Protein AF-A0A2D0S0N5-F1 (afdb_monomer)

Secondary structure (DSSP, 8-state):
-------------PPP-------------------------------------TTSPPP--SPEEEEEETTEEEEEE-GGGG--B-HHHHHTT--TT-EEEEE-TTS--EEEEEEETTEEEEEETTEEEEEEHHHHHTT-EEEE-TTSB-SPPPPHHHHHHHHHTTTT-BGGG-S-SSHHHHHHHHHH--GGGSTT-S--SS---EEEEEEETTTEEEEEEESSHHHHHHHHHHHHHH-HHHHHHHHHTT-

Structure (mmCIF, N/CA/C/O backbone):
data_AF-A0A2D0S0N5-F1
#
_entry.id   AF-A0A2D0S0N5-F1
#
loop_
_atom_site.group_PDB
_atom_site.id
_atom_site.type_symbol
_atom_site.label_atom_id
_atom_site.label_alt_id
_atom_site.label_comp_id
_atom_site.label_asym_id
_atom_site.label_entity_id
_atom_site.label_seq_id
_atom_site.pdbx_PDB_ins_code
_atom_site.Cartn_x
_atom_site.Cartn_y
_atom_site.Cartn_z
_atom_site.occupancy
_atom_site.B_iso_or_equiv
_atom_site.auth_seq_id
_atom_site.auth_comp_id
_atom_site.auth_asym_id
_atom_site.auth_atom_id
_atom_site.pdbx_PDB_model_num
ATOM 1 N N . MET A 1 1 ? 58.880 26.619 -38.443 1.00 42.50 1 MET A N 1
ATOM 2 C CA . MET A 1 1 ? 58.255 26.536 -37.105 1.00 42.50 1 MET A CA 1
ATOM 3 C C . MET A 1 1 ? 57.452 25.236 -37.099 1.00 42.50 1 MET A C 1
ATOM 5 O O . MET A 1 1 ? 56.461 25.184 -37.800 1.00 42.50 1 MET A O 1
ATOM 9 N N . GLY A 1 2 ? 57.862 24.089 -36.561 1.00 38.88 2 GLY A N 1
ATOM 10 C CA . GLY A 1 2 ? 58.802 23.801 -35.482 1.00 38.88 2 GLY A CA 1
ATOM 11 C C . GLY A 1 2 ? 58.057 23.270 -34.251 1.00 38.88 2 GLY A C 1
ATOM 12 O O . GLY A 1 2 ? 58.215 23.857 -33.195 1.00 38.88 2 GLY A O 1
ATOM 13 N N . ASN A 1 3 ? 57.229 22.222 -34.382 1.00 41.38 3 ASN A N 1
ATOM 14 C CA . ASN A 1 3 ? 56.586 21.566 -33.235 1.00 41.38 3 ASN A CA 1
ATOM 15 C C . ASN A 1 3 ? 57.357 20.289 -32.897 1.00 41.38 3 ASN A C 1
ATOM 17 O O . ASN A 1 3 ? 57.207 19.268 -33.569 1.00 41.38 3 ASN A O 1
ATOM 21 N N . HIS A 1 4 ? 58.218 20.381 -31.885 1.00 42.88 4 HIS A N 1
ATOM 22 C CA . HIS A 1 4 ? 58.883 19.241 -31.269 1.00 42.88 4 HIS A CA 1
ATOM 23 C C . HIS A 1 4 ? 58.082 18.808 -30.037 1.00 42.88 4 HIS A C 1
ATOM 25 O O . HIS A 1 4 ? 57.582 19.641 -29.284 1.00 42.88 4 HIS A O 1
ATOM 31 N N . VAL A 1 5 ? 57.913 17.497 -29.901 1.00 51.78 5 VAL A N 1
ATOM 32 C CA . VAL A 1 5 ? 57.154 16.826 -28.846 1.00 51.78 5 VAL A CA 1
ATOM 33 C C . VAL A 1 5 ? 58.142 16.502 -27.732 1.00 51.78 5 VAL A C 1
ATOM 35 O O . VAL A 1 5 ? 59.002 15.643 -27.928 1.00 51.78 5 VAL A O 1
ATOM 38 N N . ASP A 1 6 ? 58.052 17.193 -26.596 1.00 49.84 6 ASP A N 1
ATOM 39 C CA . ASP A 1 6 ? 58.944 16.938 -25.465 1.00 49.84 6 ASP A CA 1
ATOM 40 C C . ASP A 1 6 ? 58.407 15.856 -24.525 1.00 49.84 6 ASP A C 1
ATOM 42 O O . ASP A 1 6 ? 57.227 15.774 -24.181 1.00 49.84 6 ASP A O 1
ATOM 46 N N . LYS A 1 7 ? 59.350 14.979 -24.185 1.00 49.66 7 LYS A N 1
ATOM 47 C CA . LYS A 1 7 ? 59.220 13.685 -23.529 1.00 49.66 7 LYS A CA 1
ATOM 48 C C . LYS A 1 7 ? 58.842 13.830 -22.056 1.00 49.66 7 LYS A C 1
ATOM 50 O O . LYS A 1 7 ? 59.431 14.619 -21.323 1.00 49.66 7 LYS A O 1
ATOM 55 N N . LEU A 1 8 ? 57.920 12.971 -21.627 1.00 47.38 8 LEU A N 1
ATOM 56 C CA . LEU A 1 8 ? 57.615 12.681 -20.228 1.00 47.38 8 LEU A CA 1
ATOM 57 C C . LEU A 1 8 ? 58.897 12.268 -19.491 1.00 47.38 8 LEU A C 1
ATOM 59 O O . LEU A 1 8 ? 59.516 11.254 -19.815 1.00 47.38 8 LEU A O 1
ATOM 63 N N . ALA A 1 9 ? 59.299 13.081 -18.516 1.00 49.28 9 ALA A N 1
ATOM 64 C CA . ALA A 1 9 ? 60.426 12.805 -17.645 1.00 49.28 9 ALA A CA 1
ATOM 65 C C . ALA A 1 9 ? 60.093 11.647 -16.694 1.00 49.28 9 ALA A C 1
ATOM 67 O O . ALA A 1 9 ? 59.071 11.643 -16.007 1.00 49.28 9 ALA A O 1
ATOM 68 N N . HIS A 1 10 ? 60.992 10.668 -16.682 1.00 48.00 10 HIS A N 1
ATOM 69 C CA . HIS A 1 10 ? 61.016 9.522 -15.789 1.00 48.00 10 HIS A CA 1
ATOM 70 C C . HIS A 1 10 ? 61.102 9.972 -14.324 1.00 48.00 10 HIS A C 1
ATOM 72 O O 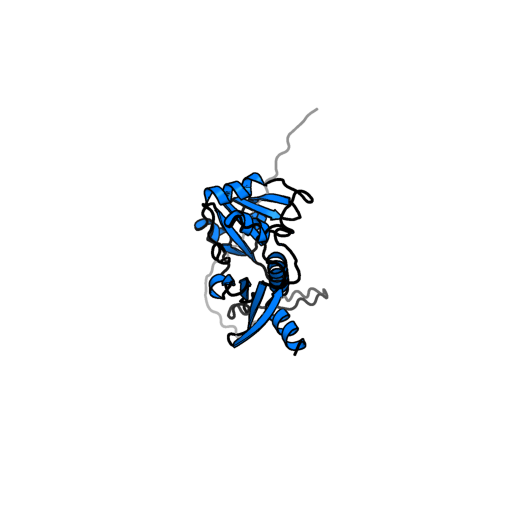. HIS A 1 10 ? 62.085 10.592 -13.920 1.00 48.00 10 HIS A O 1
ATOM 78 N N . LEU A 1 11 ? 60.100 9.623 -13.516 1.00 48.50 11 LEU A N 1
ATOM 79 C CA . LEU A 1 11 ? 60.188 9.715 -12.060 1.00 48.50 11 LEU A CA 1
ATOM 80 C C . LEU A 1 11 ? 60.812 8.421 -11.525 1.00 48.50 11 LEU A C 1
ATOM 82 O O . LEU A 1 11 ? 60.245 7.336 -11.626 1.00 48.50 11 LEU A O 1
ATOM 86 N N . SER A 1 12 ? 62.028 8.581 -11.013 1.00 46.88 12 SER A N 1
ATOM 87 C CA . SER A 1 12 ? 62.849 7.589 -10.325 1.00 46.88 12 SER A CA 1
ATOM 88 C C . SER A 1 12 ? 62.159 7.119 -9.042 1.00 46.88 12 SER A C 1
ATOM 90 O O . SER A 1 12 ? 61.945 7.921 -8.134 1.00 46.88 12 SER A O 1
ATOM 92 N N . TYR A 1 13 ? 61.844 5.827 -8.941 1.00 48.81 13 TYR A N 1
ATOM 93 C CA . TYR A 1 13 ? 61.469 5.202 -7.671 1.00 48.81 13 TYR A CA 1
ATOM 94 C C . TYR A 1 13 ? 62.730 5.065 -6.814 1.00 48.81 13 TYR A C 1
ATOM 96 O O . TYR A 1 13 ? 63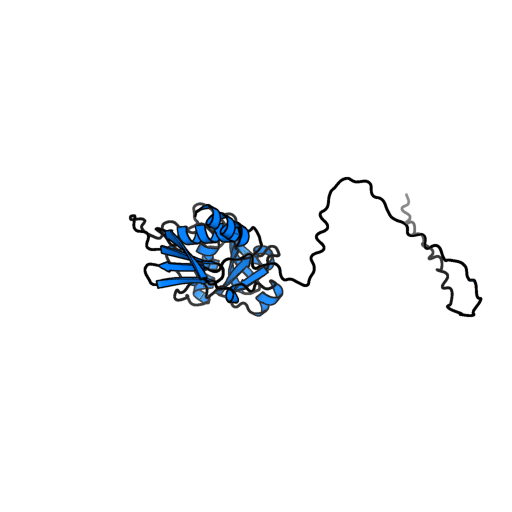.609 4.270 -7.131 1.00 48.81 13 TYR A O 1
ATOM 104 N N . ALA A 1 14 ? 62.838 5.872 -5.759 1.00 51.34 14 ALA A N 1
ATOM 105 C CA . ALA A 1 14 ? 63.852 5.678 -4.733 1.00 51.34 14 ALA A CA 1
ATOM 106 C C . ALA A 1 14 ? 63.460 4.475 -3.862 1.00 51.34 14 ALA A C 1
ATOM 108 O O . ALA A 1 14 ? 62.337 4.381 -3.366 1.00 51.34 14 ALA A O 1
ATOM 109 N N . GLU A 1 15 ? 64.403 3.551 -3.747 1.00 53.25 15 GLU A N 1
ATOM 110 C CA . GLU A 1 15 ? 64.324 2.281 -3.041 1.00 53.25 15 GLU A CA 1
ATOM 111 C C . GLU A 1 15 ? 63.989 2.481 -1.555 1.00 53.25 15 GLU A C 1
ATOM 113 O O . GLU A 1 15 ? 64.586 3.297 -0.854 1.00 53.25 15 GLU A O 1
ATOM 118 N N . VAL A 1 16 ? 63.006 1.721 -1.076 1.00 50.62 16 VAL A N 1
ATOM 119 C CA . VAL A 1 16 ? 62.637 1.611 0.340 1.00 50.62 16 VAL A CA 1
ATOM 120 C C . VAL A 1 16 ? 63.634 0.682 1.040 1.00 50.62 16 VAL A C 1
ATOM 122 O O . VAL A 1 16 ? 63.776 -0.460 0.599 1.00 50.62 16 VAL A O 1
ATOM 125 N N . PRO A 1 17 ? 64.294 1.093 2.139 1.00 49.88 17 PRO A N 1
ATOM 126 C CA . PRO A 1 17 ? 65.107 0.181 2.935 1.00 49.88 17 PRO A CA 1
ATOM 127 C C . PRO A 1 17 ? 64.213 -0.845 3.645 1.00 49.88 17 PRO A C 1
ATOM 129 O O . PRO A 1 17 ? 63.565 -0.547 4.648 1.00 49.88 17 PRO A O 1
ATOM 132 N N . THR A 1 18 ? 64.168 -2.070 3.126 1.00 55.50 18 THR A N 1
ATOM 133 C CA . THR A 1 18 ? 63.642 -3.235 3.842 1.00 55.50 18 THR A CA 1
ATOM 134 C C . THR A 1 18 ? 64.704 -3.707 4.831 1.00 55.50 18 THR A C 1
ATOM 136 O O . THR A 1 18 ? 65.624 -4.431 4.456 1.00 55.50 18 THR A O 1
ATOM 139 N N . ALA A 1 19 ? 64.623 -3.255 6.082 1.00 48.16 19 ALA A N 1
ATOM 140 C CA . ALA A 1 19 ? 65.449 -3.802 7.153 1.00 48.16 19 ALA A CA 1
ATOM 141 C C . ALA A 1 19 ? 64.915 -5.188 7.557 1.00 48.16 19 ALA A C 1
ATOM 143 O O . ALA A 1 19 ? 63.738 -5.336 7.890 1.00 48.16 19 ALA A O 1
ATOM 144 N N . GLU A 1 20 ? 65.788 -6.192 7.482 1.00 44.91 20 GLU A N 1
ATOM 145 C CA . GLU A 1 20 ? 65.508 -7.584 7.835 1.00 44.91 20 GLU A CA 1
ATOM 146 C C . GLU A 1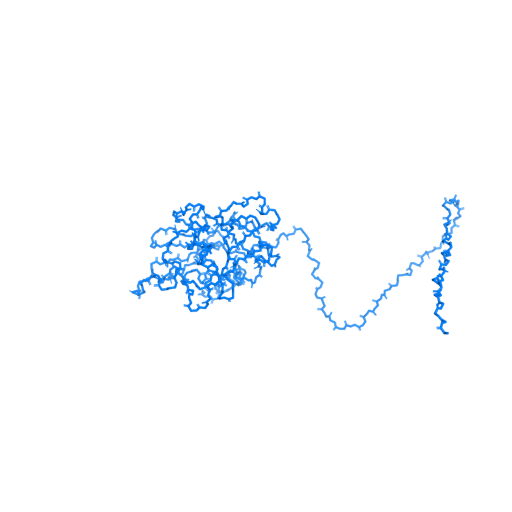 20 ? 65.303 -7.794 9.350 1.00 44.91 20 GLU A C 1
ATOM 148 O O . GLU A 1 20 ? 65.918 -7.096 10.162 1.00 44.91 20 GLU A O 1
ATOM 153 N N . PRO A 1 21 ? 64.485 -8.786 9.761 1.00 51.66 21 PRO A N 1
ATOM 154 C CA . PRO A 1 21 ? 64.244 -9.106 11.159 1.00 51.66 21 PRO A CA 1
ATOM 155 C C . PRO A 1 21 ? 65.282 -10.122 11.653 1.00 51.66 21 PRO A C 1
ATOM 157 O O . PRO A 1 21 ? 65.008 -11.316 11.754 1.00 51.66 21 PRO A O 1
ATOM 160 N N . SER A 1 22 ? 66.486 -9.662 11.978 1.00 42.09 22 SER A N 1
ATOM 161 C CA . SER A 1 22 ? 67.464 -10.474 12.707 1.00 42.09 22 SER A CA 1
ATOM 162 C C . SER A 1 22 ? 67.416 -10.116 14.190 1.00 42.09 22 SER A C 1
ATOM 164 O O . SER A 1 22 ? 67.924 -9.075 14.608 1.00 42.09 22 SER A O 1
ATOM 166 N N . GLY A 1 23 ? 66.758 -10.971 14.972 1.00 46.97 23 GLY A N 1
ATOM 167 C CA . GLY A 1 23 ? 66.761 -10.897 16.426 1.00 46.97 23 GLY A CA 1
ATOM 168 C C . GLY A 1 23 ? 68.096 -11.347 17.009 1.00 46.97 23 GLY A C 1
ATOM 169 O O . GLY A 1 23 ? 68.599 -12.400 16.633 1.00 46.97 23 GLY A O 1
ATOM 170 N N . THR A 1 24 ? 68.609 -10.569 17.958 1.00 38.78 24 THR A N 1
ATOM 171 C CA . THR A 1 24 ? 69.449 -11.033 19.070 1.00 38.78 24 THR A CA 1
ATOM 172 C C . THR A 1 24 ? 69.339 -10.034 20.215 1.00 38.78 24 THR A C 1
ATOM 174 O O . THR A 1 24 ? 69.351 -8.823 19.995 1.00 38.78 24 THR A O 1
ATOM 177 N N . ASP A 1 25 ? 69.208 -10.589 21.412 1.00 45.78 25 ASP A N 1
ATOM 178 C CA . ASP A 1 25 ? 68.961 -9.938 22.690 1.00 45.78 25 ASP A CA 1
ATOM 179 C C . ASP A 1 25 ? 70.016 -8.900 23.089 1.00 45.78 25 ASP A C 1
ATOM 181 O O . ASP A 1 25 ? 71.220 -9.119 22.954 1.00 45.78 25 ASP A O 1
ATOM 185 N N . ALA A 1 26 ? 69.549 -7.808 23.688 1.00 45.78 26 ALA A N 1
ATOM 186 C CA . ALA A 1 26 ? 70.293 -7.078 24.702 1.00 45.78 26 ALA A CA 1
ATOM 187 C C . ALA A 1 26 ? 69.283 -6.465 25.676 1.00 45.78 26 ALA A C 1
ATOM 189 O O . ALA A 1 26 ? 68.412 -5.685 25.286 1.00 45.78 26 ALA A O 1
ATOM 190 N N . GLU A 1 27 ? 69.380 -6.900 26.927 1.00 52.22 27 GLU A N 1
ATOM 191 C CA . GLU A 1 27 ? 68.654 -6.369 28.070 1.00 52.22 27 GLU A CA 1
ATOM 192 C C . GLU A 1 27 ? 68.890 -4.858 28.181 1.00 52.22 27 GLU A C 1
ATOM 194 O O . GLU A 1 27 ? 70.028 -4.415 28.320 1.00 52.22 27 GLU A O 1
ATOM 199 N N . ASP A 1 28 ? 67.816 -4.073 28.134 1.00 48.34 28 ASP A N 1
ATOM 200 C CA . ASP A 1 28 ? 67.830 -2.702 28.633 1.00 48.34 28 ASP A CA 1
ATOM 201 C C . ASP A 1 28 ? 66.493 -2.428 29.327 1.00 48.34 28 ASP A C 1
ATOM 203 O O . ASP A 1 28 ? 65.439 -2.270 28.698 1.00 48.34 28 ASP A O 1
ATOM 207 N N . ASP A 1 29 ? 66.554 -2.465 30.657 1.00 52.72 29 ASP A N 1
ATOM 208 C CA . ASP A 1 29 ? 65.503 -2.092 31.599 1.00 52.72 29 ASP A CA 1
ATOM 209 C C . ASP A 1 29 ? 65.360 -0.563 31.607 1.00 52.72 29 ASP A C 1
ATOM 211 O O . ASP A 1 29 ? 65.779 0.148 32.519 1.00 52.72 29 ASP A O 1
ATOM 215 N N . GLY A 1 30 ? 64.809 -0.044 30.512 1.00 45.53 30 GLY A N 1
ATOM 216 C CA . GLY A 1 30 ? 64.467 1.358 30.340 1.00 45.53 30 GLY A CA 1
ATOM 217 C C . GLY A 1 30 ? 62.997 1.472 29.971 1.00 45.53 30 GLY A C 1
ATOM 218 O O . GLY A 1 30 ? 62.576 1.001 28.913 1.00 45.53 30 GLY A O 1
ATOM 219 N N . ALA A 1 31 ? 62.197 2.098 30.838 1.00 56.00 31 ALA A N 1
ATOM 220 C CA . ALA A 1 31 ? 60.791 2.389 30.585 1.00 56.00 31 ALA A CA 1
ATOM 221 C C . ALA A 1 31 ? 60.626 3.067 29.211 1.00 56.00 31 ALA A C 1
ATOM 223 O O . ALA A 1 31 ? 60.949 4.243 29.038 1.00 56.00 31 ALA A O 1
ATOM 224 N N . ARG A 1 32 ? 60.133 2.322 28.213 1.00 54.53 32 ARG A N 1
ATOM 225 C CA . ARG A 1 32 ? 59.846 2.865 26.882 1.00 54.53 32 ARG A CA 1
ATOM 226 C C . ARG A 1 32 ? 58.642 3.793 26.997 1.00 54.53 32 ARG A C 1
ATOM 228 O O . ARG A 1 32 ? 57.497 3.349 26.981 1.00 54.53 32 ARG A O 1
ATOM 235 N N . ILE A 1 33 ? 58.911 5.087 27.152 1.00 55.94 33 ILE A N 1
ATOM 236 C CA . ILE A 1 33 ? 57.904 6.147 27.143 1.00 55.94 33 ILE A CA 1
ATOM 237 C C . ILE A 1 33 ? 57.298 6.186 25.736 1.00 55.94 33 ILE A C 1
ATOM 239 O O . ILE A 1 33 ? 57.888 6.717 24.797 1.00 55.94 33 ILE A O 1
ATOM 243 N N . GLY A 1 34 ? 56.129 5.566 25.580 1.00 51.69 34 GLY A N 1
ATOM 244 C CA . GLY A 1 34 ? 55.346 5.635 24.354 1.00 51.69 34 GLY A CA 1
ATOM 245 C C . GLY A 1 34 ? 54.803 7.048 24.168 1.00 51.69 34 GLY A C 1
ATOM 246 O O . GLY A 1 34 ? 53.930 7.482 24.915 1.00 51.69 34 GLY A O 1
ATOM 247 N N . VAL A 1 35 ? 55.321 7.771 23.178 1.00 56.66 35 VAL A N 1
ATOM 248 C CA . VAL A 1 35 ? 54.800 9.082 22.783 1.00 56.66 35 VAL A CA 1
ATOM 249 C C . VAL A 1 35 ? 53.661 8.857 21.789 1.00 56.66 35 VAL A C 1
ATOM 251 O O . VAL A 1 35 ? 53.897 8.542 20.625 1.00 56.66 35 VAL A O 1
ATOM 254 N N . SER A 1 36 ? 52.414 8.985 22.242 1.00 48.97 36 SER A N 1
ATOM 255 C CA . SER A 1 36 ? 51.248 9.021 21.354 1.00 48.97 36 SER A CA 1
ATOM 256 C C . SER A 1 36 ? 51.006 10.451 20.874 1.00 48.97 36 SER A C 1
ATOM 258 O O . SER A 1 36 ? 50.774 11.345 21.689 1.00 48.97 36 SER A O 1
ATOM 260 N N . TYR A 1 37 ? 51.017 10.669 19.560 1.00 45.47 37 TYR A N 1
ATOM 261 C CA . TYR A 1 37 ? 50.590 11.932 18.962 1.00 45.47 37 TYR A CA 1
ATOM 262 C C . TYR A 1 37 ? 49.061 12.022 19.014 1.00 45.47 37 TYR A C 1
ATOM 264 O O . TYR A 1 37 ? 48.363 11.319 18.285 1.00 45.47 37 TYR A O 1
ATOM 272 N N . ILE A 1 38 ? 48.544 12.869 19.903 1.00 59.94 38 ILE A N 1
ATOM 273 C CA . ILE A 1 38 ? 47.125 13.225 19.967 1.00 59.94 38 ILE A CA 1
ATOM 274 C C . ILE A 1 38 ? 46.943 14.471 19.099 1.00 59.94 38 ILE A C 1
ATOM 276 O O . ILE A 1 38 ? 47.504 15.524 19.395 1.00 59.94 38 ILE A O 1
ATOM 280 N N . PHE A 1 39 ? 46.179 14.354 18.015 1.00 41.31 39 PHE A N 1
ATOM 281 C CA . PHE A 1 39 ? 45.770 15.507 17.220 1.00 41.31 39 PHE A CA 1
ATOM 282 C C . PHE A 1 39 ? 44.609 16.206 17.930 1.00 41.31 39 PHE A C 1
ATOM 284 O O . PHE A 1 39 ? 43.458 15.786 17.816 1.00 41.31 39 PHE A O 1
ATOM 291 N N . SER A 1 40 ? 44.907 17.272 18.671 1.00 44.38 40 SER A N 1
ATOM 292 C CA . SER A 1 40 ? 43.883 18.204 19.142 1.00 44.38 40 SER A CA 1
ATOM 293 C C . SER A 1 40 ? 43.419 19.036 17.951 1.00 44.38 40 SER A C 1
ATOM 295 O O . SER A 1 40 ? 44.098 19.976 17.543 1.00 44.38 40 SER A O 1
ATOM 297 N N . THR A 1 41 ? 42.284 18.665 17.362 1.00 40.94 41 THR A N 1
ATOM 298 C CA . THR A 1 41 ? 41.574 19.572 16.456 1.00 40.94 41 THR A CA 1
ATOM 299 C C . THR A 1 41 ? 40.665 20.409 17.341 1.00 40.94 41 THR A C 1
ATOM 301 O O . THR A 1 41 ? 39.669 19.906 17.851 1.00 40.94 41 THR A O 1
ATOM 304 N N . ASP A 1 42 ? 41.075 21.647 17.596 1.00 48.25 42 ASP A N 1
ATOM 305 C CA . ASP A 1 42 ? 40.275 22.649 18.295 1.00 48.25 42 ASP A CA 1
ATOM 306 C C . ASP A 1 42 ? 39.179 23.113 17.327 1.00 48.25 42 ASP A C 1
ATOM 308 O O . ASP A 1 42 ? 39.382 23.998 16.497 1.00 48.25 42 ASP A O 1
ATOM 312 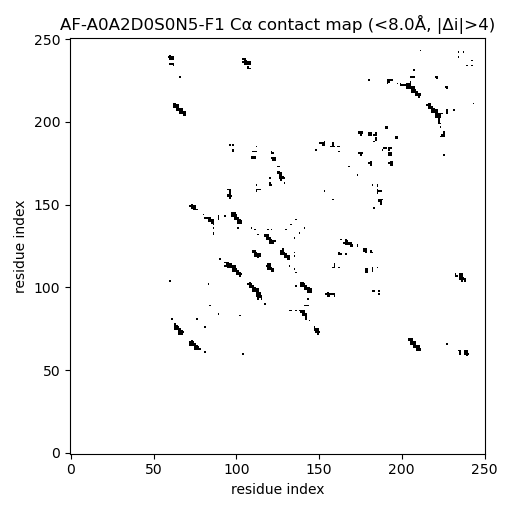N N . ASN A 1 43 ? 38.061 22.391 17.326 1.00 44.38 43 ASN A N 1
ATOM 313 C CA . ASN A 1 43 ? 36.839 22.803 16.656 1.00 44.38 43 ASN A CA 1
ATOM 314 C C . ASN A 1 43 ? 35.660 22.358 17.522 1.00 44.38 43 ASN A C 1
ATOM 316 O O . ASN A 1 43 ? 35.355 21.168 17.616 1.00 44.38 43 ASN A O 1
ATOM 320 N N . ASP A 1 44 ? 35.047 23.340 18.178 1.00 51.59 44 ASP A N 1
ATOM 321 C CA . ASP A 1 44 ? 33.788 23.236 18.902 1.00 51.59 44 ASP A CA 1
ATOM 322 C C . ASP A 1 44 ? 32.681 22.713 17.980 1.00 51.59 44 ASP A C 1
ATOM 324 O O . ASP A 1 44 ? 31.994 23.478 17.316 1.00 51.59 44 ASP A O 1
ATOM 328 N N . ASP A 1 45 ? 32.489 21.399 17.968 1.00 43.31 45 ASP A N 1
ATOM 329 C CA . ASP A 1 45 ? 31.239 20.763 17.578 1.00 43.31 45 ASP A CA 1
ATOM 330 C C . ASP A 1 45 ? 31.071 19.525 18.460 1.00 43.31 45 ASP A C 1
ATOM 332 O O . ASP A 1 45 ? 31.754 18.512 18.302 1.00 43.31 45 ASP A O 1
ATOM 336 N N . ALA A 1 46 ? 30.170 19.626 19.437 1.00 44.91 46 ALA A N 1
ATOM 337 C CA . ALA A 1 46 ? 29.771 18.529 20.304 1.00 44.91 46 ALA A CA 1
ATOM 338 C C . ALA A 1 46 ? 29.079 17.430 19.479 1.00 44.91 46 ALA A C 1
ATOM 340 O O . ALA A 1 46 ? 27.851 17.349 19.403 1.00 44.91 46 ALA A O 1
ATOM 341 N N . LEU A 1 47 ? 29.878 16.568 18.853 1.00 38.28 47 LEU A N 1
ATOM 342 C CA . LEU A 1 47 ? 29.428 15.294 18.325 1.00 38.28 47 LEU A CA 1
ATOM 343 C C . LEU A 1 47 ? 29.207 14.364 19.516 1.00 38.28 47 LEU A C 1
ATOM 345 O O . LEU A 1 47 ? 30.136 13.953 20.209 1.00 38.28 47 LEU A O 1
ATOM 349 N N . THR A 1 48 ? 27.938 14.076 19.772 1.00 42.78 48 THR A N 1
ATOM 350 C CA . THR A 1 48 ? 27.515 12.998 20.658 1.00 42.78 48 THR A CA 1
ATOM 351 C C . THR A 1 48 ? 28.109 11.691 20.131 1.00 42.78 48 THR A C 1
ATOM 353 O O . THR A 1 48 ? 27.761 11.235 19.045 1.00 42.78 48 THR A O 1
ATOM 356 N N . ASP A 1 49 ? 29.057 11.127 20.883 1.00 35.66 49 ASP A N 1
ATOM 357 C CA . ASP A 1 49 ? 29.675 9.820 20.638 1.00 35.66 49 ASP A CA 1
ATOM 358 C C . ASP A 1 49 ? 28.618 8.723 20.854 1.00 35.66 49 ASP A C 1
ATOM 360 O O . ASP A 1 49 ? 28.535 8.106 21.915 1.00 35.66 49 ASP A O 1
ATOM 364 N N . ASP A 1 50 ? 27.751 8.514 19.861 1.00 37.38 50 ASP A N 1
ATOM 365 C CA . ASP A 1 50 ? 26.873 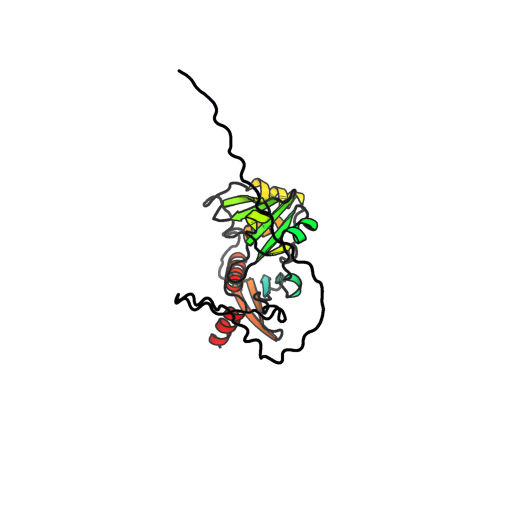7.346 19.784 1.00 37.38 50 ASP A CA 1
ATOM 366 C C . ASP A 1 50 ? 27.710 6.148 19.320 1.00 37.38 50 ASP A C 1
ATOM 368 O O . ASP A 1 50 ? 27.629 5.679 18.183 1.00 37.38 50 ASP A O 1
ATOM 372 N N . ARG A 1 51 ? 28.567 5.645 20.216 1.00 41.94 51 ARG A N 1
ATOM 373 C CA . ARG A 1 51 ? 29.054 4.267 20.117 1.00 41.94 51 ARG A CA 1
ATOM 374 C C . ARG A 1 51 ? 27.868 3.363 20.410 1.00 41.94 51 ARG A C 1
ATOM 376 O O . ARG A 1 51 ? 27.695 2.899 21.536 1.00 41.94 51 ARG A O 1
ATOM 383 N N . THR A 1 52 ? 27.030 3.138 19.402 1.00 43.34 52 THR A N 1
ATOM 384 C CA . THR A 1 52 ? 25.965 2.144 19.470 1.00 43.34 52 THR A CA 1
ATOM 385 C C . THR A 1 52 ? 26.593 0.792 19.771 1.00 43.34 52 THR A C 1
ATOM 387 O O . THR A 1 52 ? 27.249 0.192 18.921 1.00 43.34 52 THR A O 1
ATOM 390 N N . ASP A 1 53 ? 26.400 0.329 21.000 1.00 37.56 53 ASP A N 1
ATOM 391 C CA . ASP A 1 53 ? 26.625 -1.043 21.421 1.00 37.56 53 ASP A CA 1
ATOM 392 C C . ASP A 1 53 ? 25.827 -1.962 20.472 1.00 37.56 53 ASP A C 1
ATOM 394 O O . ASP A 1 53 ? 24.601 -2.054 20.560 1.00 37.56 53 ASP A O 1
ATOM 398 N N . GLU A 1 54 ? 26.505 -2.624 19.522 1.00 40.97 54 GLU A N 1
ATOM 399 C CA . GLU A 1 54 ? 25.919 -3.547 18.523 1.00 40.97 54 GLU A CA 1
ATOM 400 C C . GLU A 1 54 ? 25.147 -4.731 19.152 1.00 40.97 54 GLU A C 1
ATOM 402 O O . GLU A 1 54 ? 24.590 -5.578 18.451 1.00 40.97 54 GLU A O 1
ATOM 407 N N . ARG A 1 55 ? 25.093 -4.820 20.485 1.00 48.78 55 ARG A N 1
ATOM 408 C CA . ARG A 1 55 ? 24.458 -5.905 21.234 1.00 48.78 55 ARG A CA 1
ATOM 409 C C . ARG A 1 55 ? 22.963 -5.763 21.477 1.00 48.78 55 ARG A C 1
ATOM 411 O O . ARG A 1 55 ? 22.343 -6.764 21.839 1.00 48.78 55 ARG A O 1
ATOM 418 N N . THR A 1 56 ? 22.362 -4.595 21.248 1.00 32.38 56 THR A N 1
ATOM 419 C CA . THR A 1 56 ? 20.911 -4.433 21.431 1.00 32.38 56 THR A CA 1
ATOM 420 C C . THR A 1 56 ? 20.272 -3.923 20.142 1.00 32.38 56 THR A C 1
ATOM 422 O O . THR A 1 56 ? 20.515 -2.778 19.765 1.00 32.38 56 THR A O 1
ATOM 425 N N . PRO A 1 57 ? 19.447 -4.733 19.443 1.00 41.00 57 PRO A N 1
ATOM 426 C CA . PRO A 1 57 ? 18.680 -4.241 18.308 1.00 41.00 57 PRO A CA 1
ATOM 427 C C . PRO A 1 57 ? 17.879 -3.013 18.753 1.00 41.00 57 PRO A C 1
ATOM 429 O O . PRO A 1 57 ? 17.239 -3.083 19.810 1.00 41.00 57 PRO A O 1
ATOM 432 N N . PRO A 1 58 ? 17.884 -1.907 17.987 1.00 47.03 58 PRO A N 1
ATOM 433 C CA . PRO A 1 58 ? 17.096 -0.742 18.346 1.00 47.03 58 PRO A CA 1
ATOM 434 C C . PRO A 1 58 ? 15.636 -1.173 18.541 1.00 47.03 58 PRO A C 1
ATOM 436 O O . PRO A 1 58 ? 15.128 -1.998 17.766 1.00 47.03 58 PRO A O 1
ATOM 439 N N . PRO A 1 59 ? 14.959 -0.673 19.589 1.00 51.69 59 PRO A N 1
ATOM 440 C CA . PRO A 1 59 ? 13.597 -1.076 19.895 1.00 51.69 59 PRO A CA 1
ATOM 441 C C . PRO A 1 59 ? 12.702 -0.866 18.667 1.00 51.69 59 PRO A C 1
ATOM 443 O O . PRO A 1 59 ? 12.889 0.110 17.933 1.00 51.69 59 PRO A O 1
ATOM 446 N N . PRO A 1 60 ? 11.729 -1.764 18.418 1.00 59.94 60 PRO A N 1
ATOM 447 C CA . PRO A 1 60 ? 10.892 -1.685 17.232 1.00 59.94 60 PRO A CA 1
ATOM 448 C C . PRO A 1 60 ? 10.193 -0.328 17.190 1.00 59.94 60 PRO A C 1
ATOM 450 O O . PRO A 1 60 ? 9.363 -0.003 18.039 1.00 59.94 60 PRO A O 1
ATOM 453 N N . HIS A 1 61 ? 10.561 0.468 16.190 1.00 74.19 61 HIS A N 1
ATOM 454 C CA . HIS A 1 61 ? 10.007 1.798 15.974 1.00 74.19 61 HIS A CA 1
ATOM 455 C C . HIS A 1 61 ? 8.568 1.739 15.446 1.00 74.19 61 HIS A C 1
ATOM 457 O O . HIS A 1 61 ? 7.831 2.716 15.526 1.00 74.19 61 HIS A O 1
ATOM 463 N N . GLU A 1 62 ? 8.145 0.589 14.928 1.00 82.19 62 GLU A N 1
ATOM 464 C CA . GLU A 1 62 ? 6.843 0.405 14.302 1.00 82.19 62 GLU A CA 1
ATOM 465 C C . GLU A 1 62 ? 5.780 -0.098 15.289 1.00 82.19 62 GLU A C 1
ATOM 467 O O . GLU A 1 62 ? 6.050 -0.871 16.211 1.00 82.19 62 GLU A O 1
ATOM 472 N N . LEU A 1 63 ? 4.539 0.343 15.076 1.00 86.44 63 LEU A N 1
ATOM 473 C CA . LEU A 1 63 ? 3.387 -0.034 15.892 1.00 86.44 63 LEU A CA 1
ATOM 474 C C . LEU A 1 63 ? 2.630 -1.211 15.280 1.00 86.44 63 LEU A C 1
ATOM 476 O O . LEU A 1 63 ? 2.285 -1.208 14.092 1.00 86.44 63 LEU A O 1
ATOM 480 N N . GLU A 1 64 ? 2.285 -2.179 16.122 1.00 91.81 64 GLU A N 1
ATOM 481 C CA . GLU A 1 64 ? 1.285 -3.185 15.782 1.00 91.81 64 GLU A CA 1
ATOM 482 C C . GLU A 1 64 ? -0.095 -2.531 15.738 1.00 91.81 64 GLU A C 1
ATOM 484 O O . GLU A 1 64 ? -0.472 -1.762 16.628 1.00 91.81 64 GLU A O 1
ATOM 489 N N . CYS A 1 65 ? -0.854 -2.808 14.682 1.00 94.06 65 CYS A N 1
ATOM 490 C CA . CYS A 1 65 ? -2.191 -2.252 14.534 1.00 94.06 65 CYS A CA 1
ATOM 491 C C . CYS A 1 65 ? -3.085 -3.119 13.653 1.00 94.06 65 CYS A C 1
ATOM 493 O O . CYS A 1 65 ? -2.617 -3.886 12.808 1.00 94.06 65 CYS A O 1
ATOM 495 N N . ALA A 1 66 ? -4.389 -2.953 13.837 1.00 96.12 66 ALA A N 1
ATOM 496 C CA . ALA A 1 66 ? -5.412 -3.530 12.984 1.00 96.12 66 ALA A CA 1
ATOM 497 C C . ALA A 1 66 ? -6.475 -2.479 12.652 1.00 96.12 66 ALA A C 1
ATOM 499 O O . ALA A 1 66 ? -6.802 -1.640 13.491 1.00 96.12 66 ALA A O 1
ATOM 500 N N . VAL A 1 67 ? -7.020 -2.530 11.439 1.00 97.56 67 VAL A N 1
ATOM 501 C CA . VAL A 1 67 ? -8.170 -1.717 11.030 1.00 97.56 67 VAL A CA 1
ATOM 502 C C . VAL A 1 67 ? -9.350 -2.644 10.811 1.00 97.56 67 VAL A C 1
ATOM 504 O O . VAL A 1 67 ? -9.241 -3.633 10.085 1.00 97.56 67 VAL A O 1
ATOM 507 N N . TYR A 1 68 ? -10.479 -2.301 11.415 1.00 97.38 68 TYR A N 1
ATOM 508 C CA . TYR A 1 68 ? -11.745 -2.995 11.246 1.00 97.38 68 TYR A CA 1
ATOM 509 C C . TYR A 1 68 ? -12.702 -2.118 10.453 1.00 97.38 68 TYR A C 1
ATOM 511 O O . TYR A 1 68 ? -12.785 -0.924 10.716 1.00 97.38 68 TYR A O 1
ATOM 519 N N . HIS A 1 69 ? -13.431 -2.708 9.512 1.00 96.06 69 HIS A N 1
ATOM 520 C CA . HIS A 1 69 ? -14.626 -2.122 8.922 1.00 96.06 69 HIS A CA 1
ATOM 521 C C . HIS A 1 69 ? -15.835 -2.828 9.530 1.00 96.06 69 HIS A C 1
ATOM 523 O O . HIS A 1 69 ? -16.056 -4.019 9.295 1.00 96.06 69 HIS A O 1
ATOM 529 N N . THR A 1 70 ? -16.611 -2.111 10.338 1.00 92.06 70 THR A N 1
ATOM 530 C CA . THR A 1 70 ? -17.630 -2.664 11.237 1.00 92.06 70 THR A CA 1
ATOM 531 C C . THR A 1 70 ? -17.012 -3.721 12.167 1.00 92.06 70 THR A C 1
ATOM 533 O O . THR A 1 70 ? -16.220 -3.367 13.036 1.00 92.06 70 THR A O 1
ATOM 536 N N . ALA A 1 71 ? -17.310 -5.008 11.979 1.00 91.69 71 ALA A N 1
ATOM 537 C CA . ALA A 1 71 ? -16.718 -6.113 12.735 1.00 91.69 71 ALA A CA 1
ATOM 538 C C . ALA A 1 71 ? -15.594 -6.856 11.981 1.00 91.69 71 ALA A C 1
ATOM 540 O O . ALA A 1 71 ? -14.898 -7.678 12.573 1.00 91.69 71 ALA A O 1
ATOM 541 N N . ALA A 1 72 ? -15.397 -6.588 10.686 1.00 96.38 72 ALA A N 1
ATOM 542 C CA . ALA A 1 72 ? -14.443 -7.316 9.852 1.00 96.38 72 ALA A CA 1
ATOM 543 C C . ALA A 1 72 ? -13.056 -6.660 9.883 1.00 96.38 72 ALA A C 1
ATOM 545 O O . ALA A 1 72 ? -12.930 -5.473 9.593 1.00 96.38 72 ALA A O 1
ATOM 546 N N . CYS A 1 73 ? -12.006 -7.425 10.195 1.00 96.94 73 CYS A N 1
ATOM 547 C CA . CYS A 1 73 ? -10.623 -6.950 10.098 1.00 96.94 73 CYS A CA 1
ATOM 548 C C . CYS A 1 73 ? -10.228 -6.807 8.621 1.00 96.94 73 CYS A C 1
ATOM 550 O O . CYS A 1 73 ? -10.196 -7.797 7.894 1.00 96.94 73 CYS A O 1
ATOM 552 N N . VAL A 1 74 ? -9.931 -5.584 8.182 1.00 98.00 74 VAL A N 1
ATOM 553 C CA . VAL A 1 74 ? -9.571 -5.266 6.789 1.00 98.00 74 VAL A CA 1
ATOM 554 C C . VAL A 1 74 ? -8.083 -4.993 6.602 1.00 98.00 74 VAL A C 1
ATOM 556 O O . VAL A 1 74 ? -7.586 -5.074 5.481 1.00 98.00 74 VAL A O 1
ATOM 559 N N . TYR A 1 75 ? -7.367 -4.693 7.685 1.00 97.81 75 TYR A N 1
ATOM 560 C CA . TYR A 1 75 ? -5.920 -4.516 7.697 1.00 97.81 75 TYR A CA 1
ATOM 561 C C . TYR A 1 75 ? -5.348 -5.027 9.015 1.00 97.81 75 TYR A C 1
ATOM 563 O O . TYR A 1 75 ? -5.903 -4.737 10.073 1.00 97.81 75 TYR A O 1
ATOM 571 N N . GLU A 1 76 ? -4.213 -5.715 8.974 1.00 95.62 76 GLU A N 1
ATOM 572 C CA . GLU A 1 76 ? -3.493 -6.135 10.173 1.00 95.62 76 GLU A CA 1
ATOM 573 C C . GLU A 1 76 ? -1.983 -6.115 9.937 1.00 95.62 76 GLU A C 1
ATOM 575 O O . GLU A 1 76 ? -1.495 -6.716 8.981 1.00 95.62 76 GLU A O 1
ATOM 580 N N . ARG A 1 77 ? -1.248 -5.469 10.847 1.00 93.38 77 ARG A N 1
ATOM 581 C CA . ARG A 1 77 ? 0.215 -5.496 10.918 1.00 93.38 77 ARG A CA 1
ATOM 582 C C . ARG A 1 77 ? 0.643 -5.947 12.309 1.00 93.38 77 ARG A C 1
ATOM 584 O O . ARG A 1 77 ? 0.387 -5.240 13.287 1.00 93.38 77 ARG A O 1
ATOM 591 N N . ARG A 1 78 ? 1.318 -7.096 12.384 1.00 89.62 78 ARG A N 1
ATOM 592 C CA . ARG A 1 78 ? 1.905 -7.641 13.619 1.00 89.62 78 ARG A CA 1
ATOM 593 C C . ARG A 1 78 ? 3.430 -7.609 13.585 1.00 89.62 78 ARG A C 1
ATOM 595 O O . ARG A 1 78 ? 4.021 -7.429 12.525 1.00 89.62 78 ARG A O 1
ATOM 602 N N . ALA A 1 79 ? 4.076 -7.867 14.723 1.00 82.81 79 ALA A N 1
ATOM 603 C CA . ALA A 1 79 ? 5.541 -7.876 14.850 1.00 82.81 79 ALA A CA 1
ATOM 604 C C . ALA A 1 79 ? 6.256 -8.760 13.808 1.00 82.81 79 ALA A C 1
ATOM 606 O O . ALA A 1 79 ? 7.273 -8.362 13.241 1.00 82.81 79 ALA A O 1
ATOM 607 N N . ARG A 1 80 ? 5.697 -9.936 13.492 1.00 78.69 80 ARG A N 1
ATOM 608 C CA . ARG A 1 80 ? 6.252 -10.853 12.474 1.00 78.69 80 ARG A CA 1
ATOM 609 C C . ARG A 1 80 ? 6.290 -10.242 11.067 1.00 78.69 80 ARG A C 1
ATOM 611 O O . ARG A 1 80 ? 7.161 -10.589 10.276 1.00 78.69 80 ARG A O 1
ATOM 618 N N . ASP A 1 81 ? 5.356 -9.339 10.772 1.00 78.75 81 ASP A N 1
ATOM 619 C CA . ASP A 1 81 ? 5.204 -8.710 9.461 1.00 78.75 81 ASP A CA 1
ATOM 620 C C . ASP A 1 81 ? 6.181 -7.526 9.310 1.00 78.75 81 ASP A C 1
ATOM 622 O O . ASP A 1 81 ? 6.310 -6.959 8.228 1.00 78.75 81 ASP A O 1
ATOM 626 N N . MET A 1 82 ? 6.905 -7.154 10.379 1.00 78.69 82 MET A N 1
ATOM 627 C CA . MET A 1 82 ? 7.746 -5.955 10.403 1.00 78.69 82 MET A CA 1
ATOM 628 C C . MET A 1 82 ? 9.176 -6.157 9.887 1.00 78.69 82 MET A C 1
ATOM 630 O O . MET A 1 82 ? 9.929 -5.190 9.764 1.00 78.69 82 MET A O 1
ATOM 634 N N . ARG A 1 83 ? 9.594 -7.390 9.575 1.00 84.75 83 ARG A N 1
ATOM 635 C CA . ARG A 1 83 ? 10.997 -7.685 9.242 1.00 84.75 83 ARG A CA 1
ATOM 636 C C . ARG A 1 83 ? 11.389 -7.148 7.859 1.00 84.75 83 ARG A C 1
ATOM 638 O O . ARG A 1 83 ? 11.317 -7.859 6.860 1.00 84.75 83 ARG A O 1
ATOM 645 N N . ALA A 1 84 ? 11.862 -5.905 7.814 1.00 88.50 84 ALA A N 1
ATOM 646 C CA . ALA A 1 84 ? 12.386 -5.283 6.604 1.00 88.50 84 ALA A CA 1
ATOM 647 C C . ALA A 1 84 ? 13.801 -5.790 6.264 1.00 88.50 84 ALA A C 1
ATOM 649 O O . ALA A 1 84 ? 14.674 -5.931 7.131 1.00 88.50 84 ALA A O 1
ATOM 650 N N . GLN A 1 85 ? 14.044 -6.044 4.983 1.00 91.31 85 GLN A N 1
ATOM 651 C CA . GLN A 1 85 ? 15.305 -6.545 4.435 1.00 91.31 85 GLN A CA 1
ATOM 652 C C . GLN A 1 85 ? 15.981 -5.473 3.571 1.00 91.31 85 GLN A C 1
ATOM 654 O O . GLN A 1 85 ? 15.389 -4.427 3.298 1.00 91.31 85 GLN A O 1
ATOM 659 N N . SER A 1 86 ? 17.226 -5.716 3.155 1.00 91.25 86 SER A N 1
ATOM 660 C CA . SER A 1 86 ? 17.840 -4.898 2.107 1.00 91.25 86 SER A CA 1
ATOM 661 C C . SER A 1 86 ? 17.099 -5.109 0.779 1.00 91.25 86 SER A C 1
ATOM 663 O O . SER A 1 86 ? 16.472 -6.158 0.576 1.00 91.25 86 SER A O 1
ATOM 665 N N . ALA A 1 87 ? 17.162 -4.127 -0.118 1.00 90.00 87 ALA A N 1
ATOM 666 C CA . ALA A 1 87 ? 16.503 -4.216 -1.417 1.00 90.00 87 ALA A CA 1
ATOM 667 C C . ALA A 1 87 ? 17.066 -5.366 -2.263 1.00 90.00 87 ALA A C 1
ATOM 669 O O . ALA A 1 87 ? 16.299 -6.109 -2.866 1.00 90.00 87 ALA A O 1
ATOM 670 N N . GLU A 1 88 ? 18.376 -5.603 -2.204 1.00 90.06 88 GLU A N 1
ATOM 671 C CA . GLU A 1 88 ? 19.067 -6.696 -2.897 1.00 90.06 88 GLU A CA 1
ATOM 672 C C . GLU A 1 88 ? 18.531 -8.060 -2.459 1.00 90.06 88 GLU A C 1
ATOM 674 O O . GLU A 1 88 ? 18.195 -8.905 -3.287 1.00 90.06 88 GLU A O 1
ATOM 679 N N . THR A 1 89 ? 18.371 -8.253 -1.147 1.00 91.31 89 THR A N 1
ATOM 680 C CA . THR A 1 89 ? 17.817 -9.499 -0.605 1.00 91.31 89 THR A CA 1
ATOM 681 C C . THR A 1 89 ? 16.360 -9.680 -1.030 1.00 91.31 89 THR A C 1
ATOM 683 O O . THR A 1 89 ? 15.940 -10.793 -1.351 1.00 91.31 89 THR A O 1
ATOM 686 N N . LEU A 1 90 ? 15.576 -8.596 -1.024 1.00 90.69 90 LEU A N 1
ATOM 687 C CA . LEU A 1 90 ? 14.152 -8.641 -1.348 1.00 90.69 90 LEU A CA 1
ATOM 688 C C . LEU A 1 90 ? 13.909 -8.950 -2.830 1.00 90.69 90 LEU A C 1
ATOM 690 O O . LEU A 1 90 ? 13.029 -9.748 -3.138 1.00 90.69 90 LEU A O 1
ATOM 694 N N . MET A 1 91 ? 14.715 -8.375 -3.729 1.00 90.56 91 MET A N 1
ATOM 695 C CA . MET A 1 91 ? 14.573 -8.543 -5.180 1.00 90.56 91 MET A CA 1
ATOM 696 C C . MET A 1 91 ? 14.633 -10.010 -5.620 1.00 90.56 91 MET A C 1
ATOM 698 O O . MET A 1 91 ? 13.927 -10.383 -6.548 1.00 90.56 91 MET A O 1
ATOM 702 N N . SER A 1 92 ? 15.389 -10.861 -4.915 1.00 92.38 92 SER A N 1
ATOM 703 C CA . SER A 1 92 ? 15.436 -12.308 -5.193 1.00 92.38 92 SER A CA 1
ATOM 704 C C . SER A 1 92 ? 14.112 -13.051 -4.942 1.00 92.38 92 SER A C 1
ATOM 706 O O . SER A 1 92 ? 13.949 -14.183 -5.390 1.00 92.38 92 SER A O 1
ATOM 708 N N . LYS A 1 93 ? 13.173 -12.434 -4.213 1.00 94.69 93 LYS A N 1
ATOM 709 C CA . LYS A 1 93 ? 11.891 -13.029 -3.803 1.00 94.69 93 LYS A CA 1
ATOM 710 C C . LYS A 1 93 ? 10.681 -12.399 -4.485 1.00 94.69 93 LYS A C 1
ATOM 712 O O . LYS A 1 93 ? 9.607 -12.992 -4.441 1.00 94.69 93 LYS A O 1
ATOM 717 N N . CYS A 1 94 ? 10.832 -11.198 -5.036 1.00 96.06 94 CYS A N 1
ATOM 718 C CA . CYS A 1 94 ? 9.729 -10.455 -5.629 1.00 96.06 94 CYS A CA 1
ATOM 719 C C . CYS A 1 94 ? 9.234 -11.128 -6.910 1.00 96.06 94 CYS A C 1
ATOM 721 O O . CYS A 1 94 ? 10.022 -11.475 -7.791 1.00 96.06 94 CYS A O 1
ATOM 723 N N . VAL A 1 95 ? 7.915 -11.204 -7.053 1.00 98.00 95 VAL A N 1
ATOM 724 C CA . VAL A 1 95 ? 7.247 -11.573 -8.303 1.00 98.00 95 VAL A CA 1
ATOM 725 C C . VAL A 1 95 ? 6.371 -10.420 -8.798 1.00 98.00 95 VAL A C 1
ATOM 727 O O . VAL A 1 95 ? 5.855 -9.651 -7.979 1.00 98.00 95 VAL A O 1
ATOM 730 N N . PRO A 1 96 ? 6.201 -10.234 -10.124 1.00 98.69 96 PRO A N 1
ATOM 731 C CA . PRO A 1 96 ? 5.339 -9.179 -10.654 1.00 98.69 96 PRO A CA 1
ATOM 732 C C . PRO A 1 96 ? 3.945 -9.196 -10.009 1.00 98.69 96 PRO A C 1
ATOM 734 O O . PRO A 1 96 ? 3.319 -10.246 -9.870 1.00 98.69 96 PRO A O 1
ATOM 737 N N . GLY A 1 97 ? 3.463 -8.025 -9.594 1.00 98.62 97 GLY A N 1
ATOM 738 C CA . GLY A 1 97 ? 2.217 -7.861 -8.843 1.00 98.62 97 GLY A CA 1
ATOM 739 C C . GLY A 1 97 ? 2.368 -7.919 -7.316 1.00 98.62 97 GLY A C 1
ATOM 740 O O . GLY A 1 97 ? 1.358 -7.797 -6.609 1.00 98.62 97 GLY A O 1
ATOM 741 N N . ASP A 1 98 ? 3.585 -8.089 -6.795 1.00 98.62 98 ASP A N 1
ATOM 742 C CA . ASP A 1 98 ? 3.884 -7.881 -5.378 1.00 98.62 98 ASP A CA 1
ATOM 743 C C . ASP A 1 98 ? 3.803 -6.402 -4.996 1.00 98.62 98 ASP A C 1
ATOM 745 O O . ASP A 1 98 ? 4.189 -5.510 -5.754 1.00 98.62 98 ASP A O 1
ATOM 749 N N . VAL A 1 99 ? 3.326 -6.142 -3.781 1.00 98.56 99 VAL A N 1
ATOM 750 C CA . VAL A 1 99 ? 3.340 -4.812 -3.174 1.00 98.56 99 VAL A CA 1
ATOM 751 C C . VAL A 1 99 ? 4.508 -4.727 -2.206 1.00 98.56 99 VAL A C 1
ATOM 753 O O . VAL A 1 99 ? 4.635 -5.549 -1.296 1.00 98.56 99 VAL A O 1
ATOM 756 N N . LEU A 1 100 ? 5.351 -3.718 -2.400 1.00 98.12 100 LEU A N 1
ATOM 757 C CA . LEU A 1 100 ? 6.521 -3.449 -1.579 1.00 98.12 100 LEU A CA 1
ATOM 758 C C . LEU A 1 100 ? 6.253 -2.259 -0.666 1.00 98.12 100 LEU A C 1
ATOM 760 O O . LEU A 1 100 ? 5.683 -1.254 -1.091 1.00 98.12 100 LEU A O 1
ATOM 764 N N . GLU A 1 101 ? 6.729 -2.354 0.567 1.00 97.31 101 GLU A N 1
ATOM 765 C CA . GLU A 1 101 ? 6.765 -1.254 1.520 1.00 97.31 101 GLU A CA 1
ATOM 766 C C . GLU A 1 101 ? 8.215 -0.946 1.892 1.00 97.31 101 GLU A C 1
ATOM 768 O O . GLU A 1 101 ? 8.948 -1.823 2.348 1.00 97.31 101 GLU A O 1
ATOM 773 N N . PHE A 1 102 ? 8.612 0.310 1.708 1.00 95.94 102 PHE A N 1
ATOM 774 C CA . PHE A 1 102 ? 9.904 0.866 2.086 1.00 95.94 102 PHE A CA 1
ATOM 775 C C . PHE A 1 102 ? 9.758 1.650 3.390 1.00 95.94 102 PHE A C 1
ATOM 777 O O . PHE A 1 102 ? 8.966 2.597 3.466 1.00 95.94 102 PHE A O 1
ATOM 784 N N . VAL A 1 103 ? 10.544 1.282 4.399 1.00 93.00 103 VAL A N 1
ATOM 785 C CA . VAL A 1 103 ? 10.448 1.808 5.766 1.00 93.00 103 VAL A CA 1
ATOM 786 C C . VAL A 1 103 ? 11.749 2.473 6.204 1.00 93.00 103 VAL A C 1
ATOM 788 O O . VAL A 1 103 ? 12.847 2.018 5.881 1.00 93.00 103 VAL A O 1
ATOM 791 N N . ALA A 1 104 ? 11.617 3.565 6.952 1.00 90.06 104 ALA A N 1
ATOM 792 C CA . ALA A 1 104 ? 12.710 4.246 7.634 1.00 90.06 104 ALA A CA 1
ATOM 793 C C . ALA A 1 104 ? 12.172 4.939 8.885 1.00 90.06 104 ALA A C 1
ATOM 795 O O . ALA A 1 104 ? 11.034 5.413 8.887 1.00 90.06 104 ALA A O 1
ATOM 796 N N . ALA A 1 105 ? 12.992 5.007 9.932 1.00 85.94 105 ALA A N 1
ATOM 797 C CA . ALA A 1 105 ? 12.614 5.698 11.155 1.00 85.94 105 ALA A CA 1
ATOM 798 C C . ALA A 1 105 ? 12.322 7.183 10.890 1.00 85.94 105 ALA A C 1
ATOM 800 O O . ALA A 1 105 ? 12.990 7.818 10.072 1.00 85.94 105 ALA A O 1
ATOM 801 N N . GLY A 1 106 ? 11.290 7.726 11.540 1.00 85.00 106 GLY A N 1
ATOM 802 C CA . GLY A 1 106 ? 10.883 9.125 11.375 1.00 85.00 106 GLY A CA 1
ATOM 803 C C . GLY A 1 106 ? 10.221 9.468 10.030 1.00 85.00 106 GLY A C 1
ATOM 804 O O . GLY A 1 106 ? 9.951 10.641 9.755 1.00 85.00 106 GLY A O 1
ATOM 805 N N . GLN A 1 107 ? 9.960 8.482 9.162 1.00 88.69 107 GLN A N 1
ATOM 806 C CA . GLN A 1 107 ? 9.365 8.684 7.838 1.00 88.69 107 GLN A CA 1
ATOM 807 C C . GLN A 1 107 ? 8.102 7.843 7.663 1.00 88.69 107 GLN A C 1
ATOM 809 O O . GLN A 1 107 ? 8.040 6.690 8.075 1.00 88.69 107 GLN A O 1
ATOM 814 N N . SER A 1 108 ? 7.092 8.393 6.982 1.00 89.62 108 SER A N 1
ATOM 815 C CA . SER A 1 108 ? 5.942 7.579 6.580 1.00 89.62 108 SER A CA 1
ATOM 816 C C . SER A 1 108 ? 6.389 6.493 5.591 1.00 89.62 108 SER A C 1
ATOM 818 O O . SER A 1 108 ? 7.115 6.813 4.638 1.00 89.62 108 SER A O 1
ATOM 820 N N . PRO A 1 109 ? 5.912 5.243 5.742 1.00 93.31 109 PRO A N 1
ATOM 821 C CA . PRO A 1 109 ? 6.235 4.172 4.813 1.00 93.31 109 PRO A CA 1
ATOM 822 C C . PRO A 1 109 ? 5.862 4.538 3.380 1.00 93.31 109 PRO A C 1
ATOM 824 O O . PRO A 1 109 ? 4.820 5.148 3.111 1.00 93.31 109 PRO A O 1
ATOM 827 N N . HIS A 1 110 ? 6.707 4.161 2.432 1.00 96.81 110 HIS A N 1
ATOM 828 C CA . HIS A 1 110 ? 6.455 4.388 1.014 1.00 96.81 110 HIS A CA 1
ATOM 829 C C . HIS A 1 110 ? 6.138 3.073 0.329 1.00 96.81 110 HIS A C 1
ATOM 831 O O . HIS A 1 110 ? 6.827 2.092 0.560 1.00 96.81 110 HIS A O 1
ATOM 837 N N . TRP A 1 111 ? 5.093 3.051 -0.486 1.00 98.50 111 TRP A N 1
ATOM 838 C CA . TRP A 1 111 ? 4.593 1.824 -1.091 1.00 98.50 111 TRP A CA 1
ATOM 839 C C . TRP A 1 111 ? 4.794 1.836 -2.607 1.00 98.50 111 TRP A C 1
ATOM 841 O O . TRP A 1 111 ? 4.807 2.897 -3.237 1.00 98.50 111 TRP A O 1
ATOM 851 N N . ALA A 1 112 ? 4.964 0.659 -3.197 1.00 98.75 112 ALA A N 1
ATOM 852 C CA . ALA A 1 112 ? 5.128 0.500 -4.636 1.00 98.75 112 ALA A CA 1
ATOM 853 C C . ALA A 1 112 ? 4.623 -0.867 -5.107 1.00 98.75 112 ALA A C 1
ATOM 855 O O . ALA A 1 112 ? 4.571 -1.814 -4.327 1.00 98.75 112 ALA A O 1
ATOM 856 N N . VAL A 1 113 ? 4.282 -0.972 -6.388 1.00 98.81 113 VAL A N 1
ATOM 857 C CA . VAL A 1 113 ? 3.939 -2.235 -7.051 1.00 98.81 113 VAL A CA 1
ATOM 858 C C . VAL A 1 113 ? 5.151 -2.704 -7.841 1.00 98.81 113 VAL A C 1
ATOM 860 O O . VAL A 1 113 ? 5.637 -1.966 -8.693 1.00 98.81 113 VAL A O 1
ATOM 863 N N . TYR A 1 114 ? 5.636 -3.912 -7.578 1.00 98.75 114 TYR A N 1
ATOM 864 C CA . TYR A 1 114 ? 6.693 -4.540 -8.364 1.00 98.75 114 TYR A CA 1
ATOM 865 C C . TYR A 1 114 ? 6.138 -5.049 -9.694 1.00 98.75 114 TYR A C 1
ATOM 867 O O . TYR A 1 114 ? 5.141 -5.772 -9.711 1.00 98.75 114 TYR A O 1
ATOM 875 N N . ILE A 1 115 ? 6.770 -4.675 -10.807 1.00 98.56 115 ILE A N 1
ATOM 876 C CA . ILE A 1 115 ? 6.290 -5.010 -12.160 1.00 98.56 115 ILE A CA 1
ATOM 877 C C . ILE A 1 115 ? 7.187 -6.007 -12.906 1.00 98.56 115 ILE A C 1
ATOM 879 O O . ILE A 1 115 ? 6.830 -6.430 -13.999 1.00 98.56 115 ILE A O 1
ATOM 883 N N . GLY A 1 116 ? 8.300 -6.429 -12.300 1.00 97.31 116 GLY A N 1
ATOM 884 C CA . GLY A 1 116 ? 9.328 -7.253 -12.944 1.00 97.31 116 GLY A CA 1
ATOM 885 C C . GLY A 1 116 ? 10.607 -6.465 -13.214 1.00 97.31 116 GLY A C 1
ATOM 886 O O . GLY A 1 116 ? 10.638 -5.253 -13.026 1.00 97.31 116 GLY A O 1
ATOM 887 N N . ASP A 1 117 ? 11.674 -7.168 -13.596 1.00 96.25 117 ASP A N 1
ATOM 888 C CA . ASP A 1 117 ? 12.958 -6.588 -14.025 1.00 96.25 117 ASP A CA 1
ATOM 889 C C . ASP A 1 117 ? 13.533 -5.522 -13.080 1.00 96.25 117 ASP A C 1
ATOM 891 O O . ASP A 1 117 ? 14.048 -4.491 -13.511 1.00 96.25 117 ASP A O 1
ATOM 895 N N . PHE A 1 118 ? 13.419 -5.755 -11.767 1.00 96.69 118 PHE A N 1
ATOM 896 C CA . PHE A 1 118 ? 13.873 -4.826 -10.723 1.00 96.69 118 PHE A CA 1
ATOM 897 C C . PHE A 1 118 ? 13.182 -3.452 -10.755 1.00 96.69 118 PHE A C 1
ATOM 899 O O . PHE A 1 118 ? 13.680 -2.491 -10.162 1.00 96.69 118 PHE A O 1
ATOM 906 N N . GLN A 1 119 ? 12.024 -3.356 -11.408 1.00 98.06 119 GLN A N 1
ATOM 907 C CA . GLN A 1 119 ? 11.246 -2.134 -11.550 1.00 98.06 119 GLN A CA 1
ATOM 908 C C . GLN A 1 119 ? 9.982 -2.148 -10.699 1.00 98.06 119 GLN A C 1
ATOM 910 O O . GLN A 1 119 ? 9.364 -3.180 -10.415 1.00 98.06 119 GLN A O 1
ATOM 915 N N . VAL A 1 120 ? 9.584 -0.945 -10.305 1.00 98.75 120 VAL A N 1
ATOM 916 C CA . VAL A 1 120 ? 8.367 -0.678 -9.558 1.00 98.75 120 VAL A CA 1
ATOM 917 C C . VAL A 1 120 ? 7.620 0.509 -10.139 1.00 98.75 120 VAL A C 1
ATOM 919 O O . VAL A 1 120 ? 8.216 1.448 -10.667 1.00 98.75 120 VAL A O 1
ATOM 922 N N . VAL A 1 121 ? 6.306 0.505 -9.940 1.00 98.88 121 VAL A N 1
ATOM 923 C CA . VAL A 1 121 ? 5.458 1.677 -10.133 1.00 98.88 121 VAL A CA 1
ATOM 924 C C . VAL A 1 121 ? 4.985 2.191 -8.780 1.00 98.88 121 VAL A C 1
ATOM 926 O O . VAL A 1 121 ? 4.535 1.425 -7.925 1.00 98.88 121 VAL A O 1
ATOM 929 N N . HIS A 1 122 ? 5.087 3.500 -8.563 1.00 98.69 122 HIS A N 1
ATOM 930 C CA . HIS A 1 122 ? 4.731 4.122 -7.293 1.00 98.69 122 HIS A CA 1
ATOM 931 C C . HIS A 1 122 ? 4.238 5.557 -7.465 1.00 98.69 122 HIS A C 1
ATOM 933 O O . HIS A 1 122 ? 4.718 6.299 -8.319 1.00 98.69 122 HIS A O 1
ATOM 939 N N . LEU A 1 123 ? 3.325 5.978 -6.590 1.00 98.50 123 LEU A N 1
ATOM 940 C CA . LEU A 1 123 ? 2.938 7.380 -6.471 1.00 98.50 123 LEU A CA 1
ATOM 941 C C . LEU A 1 123 ? 3.964 8.123 -5.605 1.00 98.50 123 LEU A C 1
ATOM 943 O O . LEU A 1 123 ? 4.123 7.830 -4.420 1.00 98.50 123 LEU A O 1
ATOM 947 N N . HIS A 1 124 ? 4.667 9.098 -6.173 1.00 96.94 124 HIS A N 1
ATOM 948 C CA . HIS A 1 124 ? 5.666 9.888 -5.463 1.00 96.94 124 HIS A CA 1
ATOM 949 C C . HIS A 1 124 ? 5.666 11.341 -5.926 1.00 96.94 124 HIS A C 1
ATOM 951 O O . HIS A 1 124 ? 5.787 11.611 -7.115 1.00 96.94 124 HIS A O 1
ATOM 957 N N . ARG A 1 125 ? 5.586 12.278 -4.967 1.00 94.69 125 ARG A N 1
ATOM 958 C CA . ARG A 1 125 ? 5.516 13.728 -5.235 1.00 94.69 125 ARG A CA 1
ATOM 959 C C . ARG A 1 125 ? 4.415 14.078 -6.250 1.00 94.69 125 ARG A C 1
ATOM 961 O O . ARG A 1 125 ? 4.674 14.765 -7.225 1.00 94.69 125 ARG A O 1
ATOM 968 N N . ALA A 1 126 ? 3.202 13.578 -5.997 1.00 96.12 126 ALA A N 1
ATOM 969 C CA . ALA A 1 126 ? 2.019 13.810 -6.832 1.00 96.12 126 ALA A CA 1
ATOM 970 C C . ALA A 1 126 ? 2.166 13.371 -8.305 1.00 96.12 126 ALA A C 1
ATOM 972 O O . ALA A 1 126 ? 1.521 13.933 -9.185 1.00 96.12 126 ALA A O 1
ATOM 973 N N . GLU A 1 127 ? 2.967 12.336 -8.561 1.00 98.06 127 GLU A N 1
ATOM 974 C CA . GLU A 1 127 ? 3.112 11.708 -9.875 1.00 98.06 127 GLU A CA 1
ATOM 975 C C . GLU A 1 127 ? 3.243 10.188 -9.731 1.00 98.06 127 GLU A C 1
ATOM 977 O O . GLU A 1 127 ? 3.952 9.705 -8.842 1.00 98.06 127 GLU A O 1
ATOM 982 N N . VAL A 1 128 ? 2.587 9.428 -10.607 1.00 98.69 128 VAL A N 1
ATOM 983 C CA . VAL A 1 128 ? 2.805 7.980 -10.719 1.00 98.69 128 VAL A CA 1
ATOM 984 C C . VAL A 1 128 ? 4.019 7.736 -11.612 1.00 98.69 128 VAL A C 1
ATOM 986 O O . VAL A 1 128 ? 4.001 8.044 -12.801 1.00 98.69 128 VAL A O 1
ATOM 989 N N . LYS A 1 129 ? 5.088 7.186 -11.037 1.00 98.38 129 LYS A N 1
ATOM 990 C CA . LYS A 1 129 ? 6.372 6.968 -11.714 1.00 98.38 129 LYS A CA 1
ATOM 991 C C . LYS A 1 129 ? 6.667 5.482 -11.838 1.00 98.38 129 LYS A C 1
ATOM 993 O O . LYS A 1 129 ? 6.357 4.721 -10.924 1.00 98.38 129 LYS A O 1
ATOM 998 N N . CYS A 1 130 ? 7.328 5.112 -12.928 1.00 98.38 130 CYS A N 1
ATOM 999 C CA . CYS A 1 130 ? 8.045 3.850 -13.058 1.00 98.38 130 CYS A CA 1
ATOM 1000 C C . CYS A 1 130 ? 9.536 4.097 -12.798 1.00 98.38 130 CYS A C 1
ATOM 1002 O O . CYS A 1 130 ? 10.068 5.125 -13.222 1.00 98.38 130 CYS A O 1
ATOM 1004 N N . GLY A 1 131 ? 10.207 3.187 -12.100 1.00 97.62 131 GLY A N 1
ATOM 1005 C CA . GLY A 1 131 ? 11.640 3.288 -11.829 1.00 97.62 131 GLY A CA 1
ATOM 1006 C C . GLY A 1 131 ? 12.187 2.040 -11.152 1.00 97.62 131 GLY A C 1
ATOM 1007 O O . GLY A 1 131 ? 11.440 1.108 -10.855 1.00 97.62 131 GLY A O 1
ATOM 1008 N N . PHE A 1 132 ? 13.491 2.015 -10.890 1.00 97.69 132 PHE A N 1
ATOM 1009 C CA . PHE A 1 132 ? 14.115 0.884 -10.210 1.00 97.69 132 PHE A CA 1
ATOM 1010 C C . PHE A 1 132 ? 13.712 0.816 -8.733 1.00 97.69 132 PHE A C 1
ATOM 1012 O O . PHE A 1 132 ? 13.511 1.839 -8.071 1.00 97.69 132 PHE A O 1
ATOM 1019 N N . VAL A 1 133 ? 13.648 -0.405 -8.189 1.00 97.06 133 VAL A N 1
ATOM 1020 C CA . VAL A 1 133 ? 13.389 -0.666 -6.759 1.00 97.06 133 VAL A CA 1
ATOM 1021 C C . VAL A 1 133 ? 14.340 0.151 -5.875 1.00 97.06 133 VAL A C 1
ATOM 1023 O O . VAL A 1 133 ? 13.901 0.745 -4.890 1.00 97.06 133 VAL A O 1
ATOM 1026 N N . MET A 1 134 ? 15.621 0.225 -6.251 1.00 95.19 134 MET A N 1
ATOM 1027 C CA . MET A 1 134 ? 16.657 0.964 -5.517 1.00 95.19 134 MET A CA 1
ATOM 1028 C C . MET A 1 134 ? 16.352 2.466 -5.439 1.00 95.19 134 MET A C 1
ATOM 1030 O O . MET A 1 134 ? 16.400 3.057 -4.355 1.00 95.19 134 MET A O 1
ATOM 1034 N N . ASP A 1 135 ? 15.951 3.066 -6.561 1.00 95.94 135 ASP A N 1
ATOM 1035 C CA . ASP A 1 135 ? 15.656 4.499 -6.661 1.00 95.94 135 ASP A CA 1
ATOM 1036 C C . ASP A 1 135 ? 14.369 4.871 -5.919 1.00 95.94 135 ASP A C 1
ATOM 1038 O O . ASP A 1 135 ? 14.307 5.881 -5.210 1.00 95.94 135 ASP A O 1
ATOM 1042 N N . ALA A 1 136 ? 13.332 4.035 -6.037 1.00 95.75 136 ALA A N 1
ATOM 1043 C CA . ALA A 1 136 ? 12.081 4.211 -5.303 1.00 95.75 136 ALA A CA 1
ATOM 1044 C C . ALA A 1 136 ? 12.281 4.035 -3.784 1.00 95.75 136 ALA A C 1
ATOM 1046 O O . ALA A 1 136 ? 11.659 4.734 -2.968 1.00 95.75 136 ALA A O 1
ATOM 1047 N N . GLY A 1 137 ? 13.178 3.122 -3.404 1.00 92.25 137 GLY A N 1
ATOM 1048 C CA . GLY A 1 137 ? 13.549 2.844 -2.025 1.00 92.25 137 GLY A CA 1
ATOM 1049 C C . GLY A 1 137 ? 14.398 3.936 -1.386 1.00 92.25 137 GLY A C 1
ATOM 1050 O O . GLY A 1 137 ? 14.191 4.222 -0.208 1.00 92.25 137 GLY A O 1
ATOM 1051 N N . ARG A 1 138 ? 15.283 4.603 -2.141 1.00 91.56 138 ARG A N 1
ATOM 1052 C CA . ARG A 1 138 ? 16.219 5.632 -1.634 1.00 91.56 138 ARG A CA 1
ATOM 1053 C C . ARG A 1 138 ? 17.054 5.136 -0.449 1.00 91.56 138 ARG A C 1
ATOM 1055 O O . ARG A 1 138 ? 17.123 5.793 0.585 1.00 91.56 138 ARG A O 1
ATOM 1062 N N . GLY A 1 139 ? 17.601 3.927 -0.572 1.00 87.75 139 GLY A N 1
ATOM 1063 C CA . GLY A 1 139 ? 18.399 3.279 0.478 1.00 87.75 139 GLY A CA 1
ATOM 1064 C C . GLY A 1 139 ? 17.599 2.746 1.674 1.00 87.75 139 GLY A C 1
ATOM 1065 O O . GLY A 1 139 ? 18.181 2.190 2.602 1.00 87.75 139 GLY A O 1
ATOM 1066 N N . ARG A 1 140 ? 16.266 2.882 1.677 1.00 92.56 140 ARG A N 1
ATOM 1067 C CA . ARG A 1 140 ? 15.417 2.342 2.745 1.00 92.56 140 ARG A CA 1
ATOM 1068 C C . ARG A 1 140 ? 15.314 0.828 2.666 1.00 92.56 140 ARG A C 1
ATOM 1070 O O . ARG A 1 140 ? 15.267 0.247 1.582 1.00 92.56 140 ARG A O 1
ATOM 1077 N N . ARG A 1 141 ? 15.181 0.201 3.834 1.00 93.06 141 ARG A N 1
ATOM 1078 C CA . ARG A 1 141 ? 14.852 -1.223 3.935 1.00 93.06 141 ARG A CA 1
ATOM 1079 C C . ARG A 1 141 ? 13.428 -1.453 3.443 1.00 93.06 141 ARG A C 1
ATOM 1081 O O . ARG A 1 141 ? 12.570 -0.580 3.580 1.00 93.06 141 ARG A O 1
ATOM 1088 N N . CYS A 1 142 ? 13.163 -2.636 2.908 1.00 94.38 142 CYS A N 1
ATOM 1089 C CA . CYS A 1 142 ? 11.873 -2.958 2.315 1.00 94.38 142 CYS A CA 1
ATOM 1090 C C . CYS A 1 142 ? 11.377 -4.363 2.644 1.00 94.38 142 CYS A C 1
ATOM 1092 O O . CYS A 1 142 ? 12.136 -5.240 3.062 1.00 94.38 142 CYS A O 1
ATOM 1094 N N . ARG A 1 143 ? 10.076 -4.569 2.453 1.00 95.69 143 ARG A N 1
ATOM 1095 C CA . ARG A 1 143 ? 9.382 -5.845 2.662 1.00 95.69 143 ARG A CA 1
ATOM 1096 C C . ARG A 1 143 ? 8.218 -6.002 1.685 1.00 95.69 143 ARG A C 1
ATOM 1098 O O . ARG A 1 143 ? 7.663 -5.006 1.228 1.00 95.69 143 ARG A O 1
ATOM 1105 N N . ILE A 1 144 ? 7.847 -7.247 1.388 1.00 97.06 144 ILE A N 1
ATOM 1106 C CA . ILE A 1 144 ? 6.634 -7.573 0.624 1.00 97.06 144 ILE A CA 1
ATOM 1107 C C . ILE A 1 144 ? 5.444 -7.558 1.589 1.00 97.06 144 ILE A C 1
ATOM 1109 O O . ILE A 1 144 ? 5.475 -8.226 2.621 1.00 97.06 144 ILE A O 1
ATOM 1113 N N . VAL A 1 145 ? 4.395 -6.807 1.253 1.00 97.12 145 VAL A N 1
ATOM 1114 C CA . VAL A 1 145 ? 3.252 -6.515 2.142 1.00 97.12 145 VAL A CA 1
ATOM 1115 C C . VAL A 1 145 ? 1.902 -6.954 1.575 1.00 97.12 145 VAL A C 1
ATOM 1117 O O . VAL A 1 145 ? 0.851 -6.447 1.965 1.00 97.12 145 VAL A O 1
ATOM 1120 N N . ASN A 1 146 ? 1.911 -7.951 0.688 1.00 97.25 146 ASN A N 1
ATOM 1121 C CA . ASN A 1 146 ? 0.711 -8.482 0.026 1.00 97.25 146 ASN A CA 1
ATOM 1122 C C . ASN A 1 146 ? -0.434 -8.854 0.981 1.00 97.25 146 ASN A C 1
ATOM 1124 O O . ASN A 1 146 ? -1.589 -8.825 0.577 1.00 97.25 146 ASN A O 1
ATOM 1128 N N . GLN A 1 147 ? -0.108 -9.226 2.221 1.00 95.31 147 GLN A N 1
ATOM 1129 C CA . GLN A 1 147 ? -1.044 -9.802 3.188 1.00 95.31 147 GLN A CA 1
ATOM 1130 C C . GLN A 1 147 ? -1.544 -8.810 4.245 1.00 95.31 147 GLN A C 1
ATOM 1132 O O . GLN A 1 147 ? -2.323 -9.206 5.118 1.00 95.31 147 GLN A O 1
ATOM 1137 N N . LEU A 1 148 ? -1.085 -7.550 4.229 1.00 96.62 148 LEU A N 1
ATOM 1138 C CA . LEU A 1 148 ? -1.484 -6.586 5.261 1.00 96.62 148 LEU A CA 1
ATOM 1139 C C . LEU A 1 148 ? -2.976 -6.260 5.168 1.00 96.62 148 LEU A C 1
ATOM 1141 O O . LEU A 1 148 ? -3.654 -6.251 6.191 1.00 96.62 148 LEU A O 1
ATOM 1145 N N . TYR A 1 149 ? -3.498 -6.070 3.955 1.00 98.00 149 TYR A N 1
ATOM 1146 C CA . TYR A 1 149 ? -4.933 -5.934 3.708 1.00 98.00 149 TYR A CA 1
ATOM 1147 C C . TYR A 1 149 ? -5.591 -7.301 3.509 1.00 98.00 149 TYR A C 1
ATOM 1149 O O . TYR A 1 149 ? -5.031 -8.174 2.852 1.00 98.00 149 TYR A O 1
ATOM 1157 N N . LYS A 1 150 ? -6.793 -7.480 4.064 1.00 97.62 150 LYS A N 1
ATOM 1158 C CA . LYS A 1 150 ? -7.537 -8.756 4.072 1.00 97.62 150 LYS A CA 1
ATOM 1159 C C . LYS A 1 150 ? -8.616 -8.828 2.986 1.00 97.62 150 LYS A C 1
ATOM 1161 O O . LYS A 1 150 ? -9.652 -9.458 3.171 1.00 97.62 150 LYS A O 1
ATOM 1166 N N . TYR A 1 151 ? -8.388 -8.135 1.875 1.00 97.38 151 TYR A N 1
ATOM 1167 C CA . TYR A 1 151 ? -9.257 -8.178 0.702 1.00 97.38 151 TYR A CA 1
ATOM 1168 C C . TYR A 1 151 ? -8.777 -9.243 -0.283 1.00 97.38 151 TYR A C 1
ATOM 1170 O O . TYR A 1 151 ? -7.595 -9.582 -0.304 1.00 97.38 151 TYR A O 1
ATOM 1178 N N . GLU A 1 152 ? -9.683 -9.722 -1.132 1.00 97.75 152 GLU A N 1
ATOM 1179 C CA . GLU A 1 152 ? -9.324 -10.636 -2.215 1.00 97.75 152 GLU A CA 1
ATOM 1180 C C . GLU A 1 152 ? -8.414 -9.919 -3.231 1.00 97.75 152 GLU A C 1
ATOM 1182 O O . GLU A 1 152 ? -8.805 -8.868 -3.758 1.00 97.75 152 GLU A O 1
ATOM 1187 N N . PRO A 1 153 ? -7.193 -10.422 -3.491 1.00 98.19 153 PRO A N 1
ATOM 1188 C CA . PRO A 1 153 ? -6.278 -9.795 -4.432 1.00 98.19 153 PRO A CA 1
ATOM 1189 C C . PRO A 1 153 ? -6.689 -10.056 -5.885 1.00 98.19 153 PRO A C 1
ATOM 1191 O O . PRO A 1 153 ? -7.190 -11.116 -6.247 1.00 98.19 153 PRO A O 1
ATOM 1194 N N . LEU A 1 154 ? -6.388 -9.095 -6.755 1.00 98.62 154 LEU A N 1
ATOM 1195 C CA . LEU A 1 154 ? -6.433 -9.287 -8.200 1.00 98.62 154 LEU A CA 1
ATOM 1196 C C . LEU A 1 154 ? -5.283 -10.200 -8.661 1.00 98.62 154 LEU A C 1
ATOM 1198 O O . LEU A 1 154 ? -4.263 -10.352 -7.980 1.00 98.62 154 LEU A O 1
ATOM 1202 N N . SER A 1 155 ? -5.422 -10.770 -9.862 1.00 98.50 155 SER A N 1
ATOM 1203 C CA . SER A 1 155 ? -4.348 -11.548 -10.489 1.00 98.50 155 SER A CA 1
ATOM 1204 C C . SER A 1 155 ? -3.104 -10.687 -10.721 1.00 98.50 155 SER A C 1
ATOM 1206 O O . SER A 1 155 ? -3.220 -9.496 -11.006 1.00 98.50 155 SER A O 1
ATOM 1208 N N . ALA A 1 156 ? -1.911 -11.288 -10.656 1.00 98.56 156 ALA A N 1
ATOM 1209 C CA . ALA A 1 156 ? -0.639 -10.586 -10.863 1.00 98.56 156 ALA A CA 1
ATOM 1210 C C . ALA A 1 156 ? -0.649 -9.693 -12.119 1.00 98.56 156 ALA A C 1
ATOM 1212 O O . ALA A 1 156 ? -0.323 -8.510 -12.042 1.00 98.56 156 ALA A O 1
ATOM 1213 N N . ASN A 1 157 ? -1.142 -10.219 -13.244 1.00 98.62 157 ASN A N 1
ATOM 1214 C CA . ASN A 1 157 ? -1.254 -9.475 -14.500 1.00 98.62 157 ASN A CA 1
ATOM 1215 C C . ASN A 1 157 ? -2.188 -8.262 -14.392 1.00 98.62 157 ASN A C 1
ATOM 1217 O O . ASN A 1 157 ? -1.877 -7.202 -14.929 1.00 98.62 157 ASN A O 1
ATOM 1221 N N . ALA A 1 158 ? -3.320 -8.389 -13.692 1.00 98.75 158 ALA A N 1
ATOM 1222 C CA . ALA A 1 158 ? -4.229 -7.268 -13.476 1.00 98.75 158 ALA A CA 1
ATOM 1223 C C . ALA A 1 158 ? -3.607 -6.200 -12.564 1.00 98.75 158 ALA A C 1
ATOM 1225 O O . ALA A 1 158 ? -3.776 -5.014 -12.828 1.00 98.75 158 ALA A O 1
ATOM 1226 N N . VAL A 1 159 ? -2.851 -6.606 -11.537 1.00 98.88 159 VAL A N 1
ATOM 1227 C CA . VAL A 1 159 ? -2.130 -5.680 -10.648 1.00 98.88 159 VAL A CA 1
ATOM 1228 C C . VAL A 1 159 ? -1.076 -4.889 -11.417 1.00 98.88 159 VAL A C 1
ATOM 1230 O O . VAL A 1 159 ? -1.032 -3.665 -11.304 1.00 98.88 159 VAL A O 1
ATOM 1233 N N . VAL A 1 160 ? -0.256 -5.577 -12.220 1.00 98.81 160 VAL A N 1
ATOM 1234 C CA . VAL A 1 160 ? 0.767 -4.941 -13.060 1.00 98.81 160 VAL A CA 1
ATOM 1235 C C . VAL A 1 160 ? 0.113 -3.986 -14.050 1.00 98.81 160 VAL A C 1
ATOM 1237 O O . VAL A 1 160 ? 0.501 -2.824 -14.089 1.00 98.81 160 VAL A O 1
ATOM 1240 N N . ARG A 1 161 ? -0.933 -4.425 -14.764 1.00 98.75 161 ARG A N 1
ATOM 1241 C CA . ARG A 1 161 ? -1.676 -3.579 -15.708 1.00 98.75 161 ARG A CA 1
ATOM 1242 C C . ARG A 1 161 ? -2.226 -2.317 -15.040 1.00 98.75 161 ARG A C 1
ATOM 1244 O O . ARG A 1 161 ? -1.983 -1.221 -15.534 1.00 98.75 161 ARG A O 1
ATOM 1251 N N . ASN A 1 162 ? -2.906 -2.465 -13.898 1.00 98.56 162 ASN A N 1
ATOM 1252 C CA . ASN A 1 162 ? -3.441 -1.335 -13.135 1.00 98.56 162 ASN A CA 1
ATOM 1253 C C . ASN A 1 162 ? -2.341 -0.325 -12.794 1.00 98.56 162 ASN A C 1
ATOM 1255 O O . ASN A 1 162 ? -2.561 0.8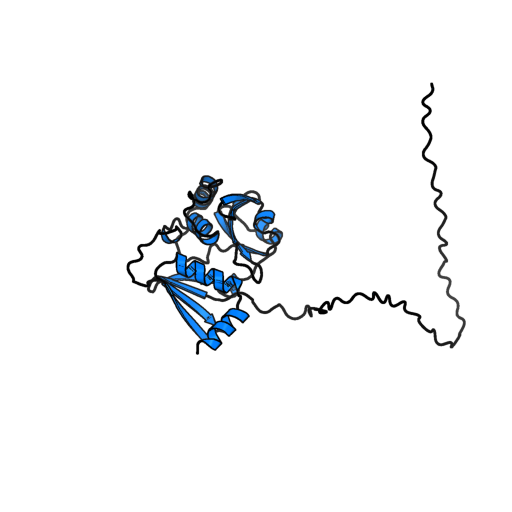79 -12.895 1.00 98.56 162 ASN A O 1
ATOM 1259 N N . ALA A 1 163 ? -1.160 -0.807 -12.406 1.00 98.69 163 ALA A N 1
ATOM 1260 C CA . ALA A 1 163 ? -0.042 0.056 -12.069 1.00 98.69 163 ALA A CA 1
ATOM 1261 C C . ALA A 1 163 ? 0.537 0.753 -13.314 1.00 98.69 163 ALA A C 1
ATOM 1263 O O . ALA A 1 163 ? 0.684 1.974 -13.320 1.00 98.69 163 ALA A O 1
ATOM 1264 N N . THR A 1 164 ? 0.822 0.004 -14.384 1.00 98.69 164 THR A N 1
ATOM 1265 C CA . THR A 1 164 ? 1.485 0.524 -15.590 1.00 98.69 164 THR A CA 1
ATOM 1266 C C . THR A 1 164 ? 0.619 1.491 -16.393 1.00 98.69 164 THR A C 1
ATOM 1268 O O . THR A 1 164 ? 1.144 2.467 -16.918 1.00 98.69 164 THR A O 1
ATOM 1271 N N . GLU A 1 165 ? -0.700 1.276 -16.460 1.00 98.31 165 GLU A N 1
ATOM 1272 C CA . GLU A 1 165 ? -1.628 2.152 -17.201 1.00 98.31 165 GLU A CA 1
ATOM 1273 C C . GLU A 1 165 ? -1.716 3.574 -16.627 1.00 98.31 165 GLU A C 1
ATOM 1275 O O . GLU A 1 165 ? -2.127 4.496 -17.326 1.00 98.31 165 GLU A O 1
ATOM 1280 N N . HIS A 1 166 ? -1.328 3.764 -15.363 1.00 98.25 166 HIS A N 1
ATOM 1281 C CA . HIS A 1 166 ? -1.417 5.055 -14.679 1.00 98.25 166 HIS A CA 1
ATOM 1282 C C . HIS A 1 166 ? -0.072 5.789 -14.611 1.00 98.25 166 HIS A C 1
ATOM 1284 O O . HIS A 1 166 ? -0.006 6.881 -14.047 1.00 98.25 166 HIS A O 1
ATOM 1290 N N . VAL A 1 167 ? 1.006 5.224 -15.169 1.00 98.44 167 VAL A N 1
ATOM 1291 C CA . VAL A 1 167 ? 2.323 5.878 -15.203 1.00 98.44 167 VAL A CA 1
ATOM 1292 C C . VAL A 1 167 ? 2.232 7.200 -15.965 1.00 98.44 167 VAL A C 1
ATOM 1294 O O . VAL A 1 167 ? 1.693 7.267 -17.065 1.00 98.44 167 VAL A O 1
ATOM 1297 N N . GLY A 1 168 ? 2.779 8.261 -15.373 1.00 97.81 168 GLY A N 1
ATOM 1298 C CA . GLY A 1 168 ? 2.770 9.613 -15.928 1.00 97.81 168 GLY A CA 1
ATOM 1299 C C . GLY A 1 168 ? 1.615 10.496 -15.451 1.00 97.81 168 GLY A C 1
ATOM 1300 O O . GLY A 1 168 ? 1.705 11.710 -15.628 1.00 97.81 168 GLY A O 1
ATOM 1301 N N . MET A 1 169 ? 0.587 9.941 -14.793 1.00 97.94 169 MET A N 1
ATOM 1302 C CA . MET A 1 169 ? -0.497 10.740 -14.203 1.00 97.94 169 MET A CA 1
ATOM 1303 C C . MET A 1 169 ? 0.018 11.657 -13.092 1.00 97.94 169 MET A C 1
ATOM 1305 O O . MET A 1 169 ? 0.841 11.242 -12.264 1.00 97.94 169 MET A O 1
ATOM 1309 N N . LYS A 1 170 ? -0.503 12.890 -13.049 1.00 96.50 170 LYS A N 1
ATOM 1310 C CA . LYS A 1 170 ? -0.039 13.959 -12.147 1.00 96.50 170 LYS A CA 1
ATOM 1311 C C . LYS A 1 170 ? -1.180 14.715 -11.477 1.00 96.50 170 LYS A C 1
ATOM 1313 O O . LYS A 1 170 ? -2.244 14.907 -12.056 1.00 96.50 170 LYS A O 1
ATOM 1318 N N . GLU A 1 171 ? -0.913 15.196 -10.264 1.00 90.38 171 GLU A N 1
ATOM 1319 C CA . GLU A 1 171 ? -1.728 16.169 -9.520 1.00 90.38 171 GLU A CA 1
ATOM 1320 C C . GLU A 1 171 ? -3.250 15.942 -9.613 1.00 90.38 171 GLU A C 1
ATOM 1322 O O . GLU A 1 171 ? -3.784 15.076 -8.923 1.00 90.38 171 GLU A O 1
ATOM 1327 N N . ARG A 1 172 ? -3.952 16.727 -10.446 1.00 88.38 172 ARG A N 1
ATOM 1328 C CA . ARG A 1 172 ? -5.420 16.747 -10.564 1.00 88.38 172 ARG A CA 1
ATOM 1329 C C . ARG A 1 172 ? -6.005 15.470 -11.162 1.00 88.38 172 ARG A C 1
ATOM 1331 O O . ARG A 1 172 ? -7.184 15.204 -10.960 1.00 88.38 172 ARG A O 1
ATOM 1338 N N . GLU A 1 173 ? -5.202 14.697 -11.883 1.00 90.44 173 GLU A N 1
ATOM 1339 C CA . GLU A 1 173 ? -5.613 13.423 -12.480 1.00 90.44 173 GLU A CA 1
ATOM 1340 C C . GLU A 1 173 ? -5.555 12.271 -11.468 1.00 90.44 173 GLU A C 1
ATOM 1342 O O . GLU A 1 173 ? -6.115 11.196 -11.694 1.00 90.44 173 GLU A O 1
ATOM 1347 N N . LEU A 1 174 ? -4.879 12.474 -10.332 1.00 95.00 174 LEU A N 1
ATOM 1348 C CA . LEU A 1 174 ? -4.696 11.424 -9.345 1.00 95.00 174 LEU A CA 1
ATOM 1349 C C . LEU A 1 174 ? -5.995 11.116 -8.613 1.00 95.00 174 LEU A C 1
ATOM 1351 O O . LEU A 1 174 ? -6.695 11.996 -8.125 1.00 95.00 174 LEU A O 1
ATOM 1355 N N . SER A 1 175 ? -6.249 9.822 -8.438 1.00 96.50 175 SER A N 1
ATOM 1356 C CA . SER A 1 175 ? -7.331 9.316 -7.594 1.00 96.50 175 SER A CA 1
ATOM 1357 C C . SER A 1 175 ? -6.866 8.921 -6.188 1.00 96.50 175 SER A C 1
ATOM 1359 O O . SER A 1 175 ? -7.688 8.470 -5.404 1.00 96.50 175 SER A O 1
ATOM 1361 N N . TRP A 1 176 ? -5.582 9.055 -5.837 1.00 97.31 176 TRP A N 1
ATOM 1362 C CA . TRP A 1 176 ? -5.023 8.574 -4.562 1.00 97.31 176 TRP A CA 1
ATOM 1363 C C . TRP A 1 176 ? -4.195 9.656 -3.869 1.00 97.31 176 TRP A C 1
ATOM 1365 O O . TRP A 1 176 ? -3.409 10.341 -4.519 1.00 97.31 176 TRP A O 1
ATOM 1375 N N . ARG A 1 177 ? -4.312 9.775 -2.538 1.00 94.62 177 ARG A N 1
ATOM 1376 C CA . ARG A 1 177 ? -3.539 10.764 -1.754 1.00 94.62 177 ARG A CA 1
ATOM 1377 C C . ARG A 1 177 ? -2.095 10.371 -1.487 1.00 94.62 177 ARG A C 1
ATOM 1379 O O . ARG A 1 177 ? -1.261 11.229 -1.216 1.00 94.62 177 ARG A O 1
ATOM 1386 N N . ASN A 1 178 ? -1.809 9.076 -1.447 1.00 96.88 178 ASN A N 1
ATOM 1387 C CA . ASN A 1 178 ? -0.519 8.561 -1.011 1.00 96.88 178 ASN A CA 1
ATOM 1388 C C . ASN A 1 178 ? -0.182 7.240 -1.716 1.00 96.88 178 ASN A C 1
ATOM 1390 O O . ASN A 1 178 ? -1.041 6.612 -2.341 1.00 96.88 178 ASN A O 1
ATOM 1394 N N . SER A 1 179 ? 1.084 6.833 -1.614 1.00 98.06 179 SER A N 1
ATOM 1395 C CA . SER A 1 179 ? 1.593 5.637 -2.286 1.00 98.06 179 SER A CA 1
ATOM 1396 C C . SER A 1 179 ? 0.933 4.343 -1.839 1.00 98.06 179 SER A C 1
ATOM 1398 O O . SER A 1 179 ? 0.774 3.439 -2.654 1.00 98.06 179 SER A O 1
ATOM 1400 N N . GLU A 1 180 ? 0.516 4.258 -0.578 1.00 98.38 180 GLU A N 1
ATOM 1401 C CA . GLU A 1 180 ? -0.160 3.078 -0.055 1.00 98.38 180 GLU A CA 1
ATOM 1402 C C . GLU A 1 180 ? -1.544 2.905 -0.678 1.00 98.38 180 GLU A C 1
ATOM 1404 O O . GLU A 1 180 ? -1.843 1.832 -1.193 1.00 98.38 180 GLU A O 1
ATOM 1409 N N . CYS A 1 181 ? -2.353 3.965 -0.715 1.00 98.31 181 CYS A N 1
ATOM 1410 C CA . CYS A 1 181 ? -3.652 3.955 -1.382 1.00 98.31 181 CYS A CA 1
ATOM 1411 C C . CYS A 1 181 ? -3.530 3.537 -2.856 1.00 98.31 181 CYS A C 1
ATOM 1413 O O . CYS A 1 181 ? -4.306 2.708 -3.325 1.00 98.31 181 CYS A O 1
ATOM 1415 N N . PHE A 1 182 ? -2.539 4.067 -3.579 1.00 98.69 182 PHE A N 1
ATOM 1416 C CA . PHE A 1 182 ? -2.293 3.694 -4.975 1.00 98.69 182 PHE A CA 1
ATOM 1417 C C . PHE A 1 182 ? -1.928 2.209 -5.124 1.00 98.69 182 PHE A C 1
ATOM 1419 O O . PHE A 1 182 ? -2.561 1.490 -5.897 1.00 98.69 182 PHE A O 1
ATOM 1426 N N . ALA A 1 183 ? -0.938 1.728 -4.369 1.00 98.75 183 ALA A N 1
ATOM 1427 C CA . ALA A 1 183 ? -0.464 0.351 -4.489 1.00 98.75 183 ALA A CA 1
ATOM 1428 C C . ALA A 1 183 ? -1.519 -0.670 -4.023 1.00 98.75 183 ALA A C 1
ATOM 1430 O O . ALA A 1 183 ? -1.734 -1.690 -4.681 1.00 98.75 183 ALA A O 1
ATOM 1431 N N . ALA A 1 184 ? -2.234 -0.372 -2.935 1.00 98.69 184 ALA A N 1
ATOM 1432 C CA . ALA A 1 184 ? -3.333 -1.200 -2.451 1.00 98.69 184 ALA A CA 1
ATOM 1433 C C . ALA A 1 184 ? -4.514 -1.207 -3.436 1.00 98.69 184 ALA A C 1
ATOM 1435 O O . ALA A 1 184 ? -5.085 -2.265 -3.701 1.00 98.69 184 ALA A O 1
ATOM 1436 N N . TRP A 1 185 ? -4.842 -0.072 -4.064 1.00 98.69 185 TRP A N 1
ATOM 1437 C CA . TRP A 1 185 ? -5.829 -0.052 -5.143 1.00 98.69 185 TRP A CA 1
ATOM 1438 C C . TRP A 1 185 ? -5.401 -0.919 -6.329 1.00 98.69 185 TRP A C 1
ATOM 1440 O O . TRP A 1 185 ? -6.214 -1.701 -6.817 1.00 98.69 185 TRP A O 1
ATOM 1450 N N . CYS A 1 186 ? -4.137 -0.844 -6.758 1.00 98.81 186 CYS A N 1
ATOM 1451 C CA . CYS A 1 186 ? -3.635 -1.701 -7.834 1.00 98.81 186 CYS A CA 1
ATOM 1452 C C . CYS A 1 186 ? -3.811 -3.186 -7.487 1.00 98.81 186 CYS A C 1
ATOM 1454 O O . CYS A 1 186 ? -4.202 -3.964 -8.356 1.00 98.81 186 CYS A O 1
ATOM 1456 N N . LYS A 1 187 ? -3.566 -3.563 -6.221 1.00 98.75 187 LYS A N 1
ATOM 1457 C CA . LYS A 1 187 ? -3.649 -4.947 -5.734 1.00 98.75 187 LYS A CA 1
ATOM 1458 C C . LYS A 1 187 ? -5.077 -5.468 -5.570 1.00 98.75 187 LYS A C 1
ATOM 1460 O O . LYS A 1 187 ? -5.317 -6.628 -5.882 1.00 98.75 187 LYS A O 1
ATOM 1465 N N . PHE A 1 188 ? -6.005 -4.646 -5.081 1.00 98.56 188 PHE A N 1
ATOM 1466 C CA . PHE A 1 188 ? -7.334 -5.105 -4.644 1.00 98.56 188 PHE A CA 1
ATOM 1467 C C . PHE A 1 188 ? -8.507 -4.502 -5.437 1.00 98.56 188 PHE A C 1
ATOM 1469 O O . PHE A 1 188 ? -9.644 -4.938 -5.280 1.00 98.56 188 PHE A O 1
ATOM 1476 N N . GLY A 1 189 ? -8.283 -3.469 -6.254 1.00 97.88 189 GLY A N 1
ATOM 1477 C CA . GLY A 1 189 ? -9.314 -2.827 -7.086 1.00 97.88 189 GLY A CA 1
ATOM 1478 C C . GLY A 1 189 ? -10.425 -2.093 -6.319 1.00 97.88 189 GLY A C 1
ATOM 1479 O O . GLY A 1 189 ? -11.418 -1.676 -6.913 1.00 97.88 189 GLY A O 1
ATOM 1480 N N . ARG A 1 190 ? -10.281 -1.926 -5.001 1.00 97.50 190 ARG A N 1
ATOM 1481 C CA . ARG A 1 190 ? -11.306 -1.379 -4.097 1.00 97.50 190 ARG A CA 1
ATOM 1482 C C . ARG A 1 190 ? -11.396 0.144 -4.187 1.00 97.50 190 ARG A C 1
ATOM 1484 O O . ARG A 1 190 ? -10.383 0.835 -4.094 1.00 97.50 190 ARG A O 1
ATOM 1491 N N . ARG A 1 191 ? -12.608 0.685 -4.340 1.00 96.62 191 ARG A N 1
ATOM 1492 C CA . ARG A 1 191 ? -12.836 2.139 -4.465 1.00 96.62 191 ARG A CA 1
ATOM 1493 C C . ARG A 1 191 ? -12.477 2.907 -3.195 1.00 96.62 191 ARG A C 1
ATOM 1495 O O . ARG A 1 191 ? -12.132 4.072 -3.290 1.00 96.62 191 ARG A O 1
ATOM 1502 N N . GLU A 1 192 ? -12.496 2.240 -2.049 1.00 96.12 192 GLU A N 1
ATOM 1503 C CA . GLU A 1 192 ? -12.196 2.763 -0.715 1.00 96.12 192 GLU A CA 1
ATOM 1504 C C . GLU A 1 192 ? -10.760 3.301 -0.598 1.00 96.12 192 GLU A C 1
ATOM 1506 O O . GLU A 1 192 ? -10.465 4.129 0.257 1.00 96.12 192 GLU A O 1
ATOM 1511 N N . PHE A 1 193 ? -9.859 2.875 -1.489 1.00 97.69 193 PHE A N 1
ATOM 1512 C CA . PHE A 1 193 ? -8.511 3.434 -1.583 1.00 97.69 193 PHE A CA 1
ATOM 1513 C C . PHE A 1 193 ? -8.437 4.738 -2.389 1.00 97.69 193 PHE A C 1
ATOM 1515 O O . PHE A 1 193 ? -7.410 5.416 -2.342 1.00 97.69 193 PHE A O 1
ATOM 1522 N N . LYS A 1 194 ? -9.478 5.093 -3.151 1.00 96.75 194 LYS A N 1
ATOM 1523 C CA . LYS A 1 194 ? -9.525 6.331 -3.935 1.00 96.75 194 LYS A CA 1
ATOM 1524 C C . LYS A 1 194 ? -10.049 7.496 -3.093 1.00 96.75 194 LYS A C 1
ATOM 1526 O O . LYS A 1 194 ? -10.930 7.325 -2.253 1.00 96.75 194 LYS A O 1
ATOM 1531 N N . MET A 1 195 ? -9.560 8.696 -3.388 1.00 93.62 195 MET A N 1
ATOM 1532 C CA . MET A 1 195 ? -10.062 9.956 -2.843 1.00 93.62 195 MET A CA 1
ATOM 1533 C C . MET A 1 195 ? -11.566 10.070 -3.073 1.00 93.62 195 MET A C 1
ATOM 1535 O O . MET A 1 195 ? -12.030 9.999 -4.210 1.00 93.62 195 MET A O 1
ATOM 1539 N N . GLY A 1 196 ? -12.328 10.234 -1.990 1.00 91.19 196 GLY A N 1
ATOM 1540 C CA . GLY A 1 196 ? -13.788 10.340 -2.071 1.00 91.19 196 GLY A CA 1
ATOM 1541 C C . GLY A 1 196 ? -14.491 9.068 -2.561 1.00 91.19 196 GLY A C 1
ATOM 1542 O O . GLY A 1 196 ? -15.646 9.133 -2.970 1.00 91.19 196 GLY A O 1
ATOM 1543 N N . GLY A 1 197 ? -13.820 7.911 -2.528 1.00 91.44 197 GLY A N 1
ATOM 1544 C CA . GLY A 1 197 ? -14.397 6.632 -2.946 1.00 91.44 197 GLY A CA 1
ATOM 1545 C C . GLY A 1 197 ? -15.509 6.103 -2.033 1.00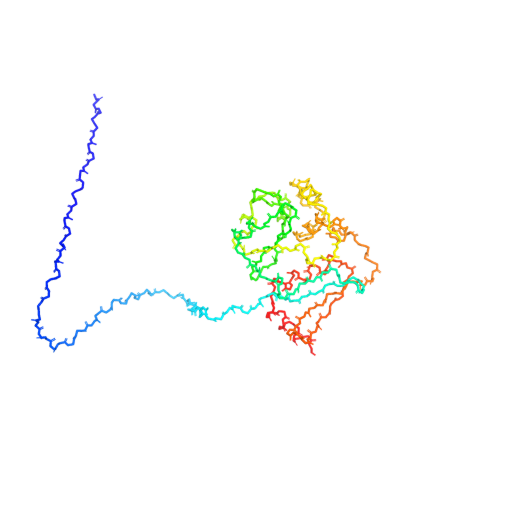 91.44 197 GLY A C 1
ATOM 1546 O O . GLY A 1 197 ? -16.232 5.186 -2.429 1.00 91.44 197 GLY A O 1
ATOM 1547 N N . GLU A 1 198 ? -15.666 6.690 -0.843 1.00 92.44 198 GLU A N 1
ATOM 1548 C CA . GLU A 1 198 ? -16.670 6.338 0.162 1.00 92.44 198 GLU A CA 1
ATOM 1549 C C . GLU A 1 198 ? -17.555 7.534 0.532 1.00 92.44 198 GLU A C 1
ATOM 1551 O O . GLU A 1 198 ? -17.095 8.675 0.623 1.00 92.44 198 GLU A O 1
ATOM 1556 N N . LEU A 1 199 ? -18.836 7.257 0.784 1.00 84.94 199 LEU A N 1
ATOM 1557 C CA . LEU A 1 199 ? -19.815 8.259 1.200 1.00 84.94 199 LEU A CA 1
ATOM 1558 C C . LEU A 1 199 ? -19.656 8.588 2.689 1.00 84.94 199 LEU A C 1
ATOM 1560 O O . LEU A 1 199 ? -19.780 7.721 3.551 1.00 84.94 199 LEU A O 1
ATOM 1564 N N . ARG A 1 200 ? -19.459 9.870 2.996 1.00 87.50 200 ARG A N 1
ATOM 1565 C CA . ARG A 1 200 ? -19.256 10.379 4.360 1.00 87.50 200 ARG A CA 1
ATOM 1566 C C . ARG A 1 200 ? -20.582 10.840 4.977 1.00 87.50 200 ARG A C 1
ATOM 1568 O O . ARG A 1 200 ? -20.866 12.029 5.045 1.00 87.50 200 ARG A O 1
ATOM 1575 N N . ILE A 1 201 ? -21.421 9.887 5.395 1.00 81.56 201 ILE A N 1
ATOM 1576 C CA . ILE A 1 201 ? -22.782 10.137 5.931 1.00 81.56 201 ILE A CA 1
ATOM 1577 C C . ILE A 1 201 ? -22.789 10.169 7.476 1.00 81.56 201 ILE A C 1
ATOM 1579 O O . ILE A 1 201 ? -23.704 9.671 8.126 1.00 81.56 201 ILE A O 1
ATOM 1583 N N . GLY A 1 202 ? -21.722 10.673 8.102 1.00 78.19 202 GLY A N 1
ATOM 1584 C CA . GLY A 1 202 ? -21.626 10.844 9.561 1.00 78.19 202 GLY A CA 1
ATOM 1585 C C . GLY A 1 202 ? -21.421 9.569 10.395 1.00 78.19 202 GLY A C 1
ATOM 1586 O O . GLY A 1 202 ? -21.013 9.671 11.548 1.00 78.19 202 GLY A O 1
ATOM 1587 N N . LYS A 1 203 ? -21.634 8.366 9.845 1.00 87.88 203 LYS A N 1
ATOM 1588 C CA . LYS A 1 203 ? -21.241 7.105 10.501 1.00 87.88 203 LYS A CA 1
ATOM 1589 C C . LYS A 1 203 ? -19.719 6.940 10.471 1.00 87.88 203 LYS A C 1
ATOM 1591 O O . LYS A 1 203 ? -19.090 7.287 9.476 1.00 87.88 203 LYS A O 1
ATOM 1596 N N . GLN A 1 204 ? -19.151 6.350 11.523 1.00 89.00 204 GLN A N 1
ATOM 1597 C CA . GLN A 1 204 ? -17.733 5.982 11.602 1.00 89.00 204 GLN A CA 1
ATOM 1598 C C . GLN A 1 204 ? -17.575 4.452 11.552 1.00 89.00 204 GLN A C 1
ATOM 1600 O O . GLN A 1 204 ? -17.469 3.805 12.593 1.00 89.00 204 GLN A O 1
ATOM 1605 N N . PRO A 1 205 ? -17.641 3.822 10.362 1.00 93.75 205 PRO A N 1
ATOM 1606 C CA . PRO A 1 205 ? -17.606 2.368 10.265 1.00 93.75 205 PRO A CA 1
ATOM 1607 C C . PRO A 1 205 ? -16.200 1.793 10.466 1.00 93.75 205 PRO A C 1
ATOM 1609 O O . PRO A 1 205 ? -16.079 0.585 10.660 1.00 93.75 205 PRO A O 1
ATOM 1612 N N . TYR A 1 206 ? -15.145 2.612 10.422 1.00 97.25 206 TYR A N 1
ATOM 1613 C CA . TYR A 1 206 ? -13.770 2.145 10.559 1.00 97.25 206 TYR A CA 1
ATOM 1614 C C . TYR A 1 206 ? -13.247 2.321 11.978 1.00 97.25 206 TYR A C 1
ATOM 1616 O O . TYR A 1 206 ? -13.361 3.402 12.544 1.00 97.25 206 TYR A O 1
ATOM 1624 N N . LYS A 1 207 ? -12.603 1.283 12.522 1.00 97.25 207 LYS A N 1
ATOM 1625 C CA . LYS A 1 207 ? -11.908 1.330 13.815 1.00 97.25 207 LYS A CA 1
ATOM 1626 C C . LYS A 1 207 ? -10.442 0.956 13.652 1.00 97.25 207 LYS A C 1
ATOM 1628 O O . LYS A 1 207 ? -10.138 -0.169 13.259 1.00 97.25 207 LYS A O 1
ATOM 1633 N N . LEU A 1 208 ? -9.532 1.872 13.973 1.00 96.75 208 LEU A N 1
ATOM 1634 C CA . LEU A 1 208 ? -8.099 1.595 14.092 1.00 96.75 208 LEU A CA 1
ATOM 1635 C C . LEU A 1 208 ? -7.797 1.190 15.531 1.00 96.75 208 LEU A C 1
ATOM 1637 O O . LEU A 1 208 ? -7.937 2.007 16.436 1.00 96.75 208 LEU A O 1
ATOM 1641 N N . LYS A 1 209 ? -7.324 -0.038 15.733 1.00 95.19 209 LYS A N 1
ATOM 1642 C CA . LYS A 1 209 ? -6.819 -0.517 17.021 1.00 95.19 209 LYS A CA 1
ATOM 1643 C C . LYS A 1 209 ? -5.297 -0.523 16.999 1.00 95.19 209 LYS A C 1
ATOM 1645 O O . LYS A 1 209 ? -4.702 -1.244 16.199 1.00 95.19 209 LYS A O 1
ATOM 1650 N N . LEU A 1 210 ? -4.665 0.251 17.876 1.00 92.44 210 LEU A N 1
ATOM 1651 C CA . LEU A 1 210 ? -3.234 0.135 18.157 1.00 92.44 210 LEU A CA 1
ATOM 1652 C C . LEU A 1 210 ? -3.010 -0.919 19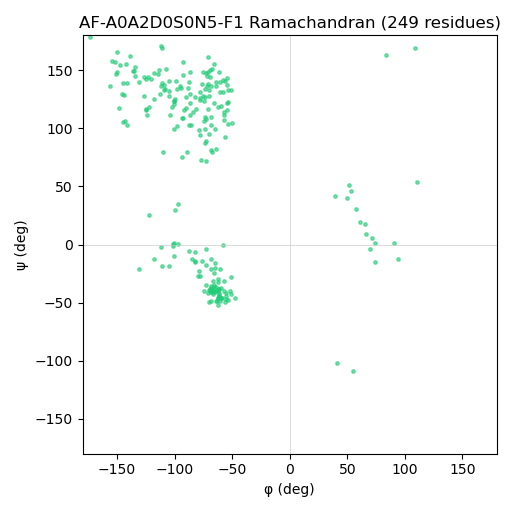.233 1.00 92.44 210 LEU A C 1
ATOM 1654 O O . LEU A 1 210 ? -3.631 -0.825 20.286 1.00 92.44 210 LEU A O 1
ATOM 1658 N N . LEU A 1 211 ? -2.109 -1.873 19.008 1.00 86.88 211 LEU A N 1
ATOM 1659 C CA . LEU A 1 211 ? -1.725 -2.850 20.025 1.00 86.88 211 LEU A CA 1
ATOM 1660 C C . LEU A 1 211 ? -0.488 -2.347 20.778 1.00 86.88 211 LEU A C 1
ATOM 1662 O O . LEU A 1 211 ? 0.619 -2.313 20.239 1.00 86.88 211 LEU A O 1
ATOM 1666 N N . LEU A 1 212 ? -0.679 -1.950 22.036 1.00 81.56 212 LEU A N 1
ATOM 1667 C CA . LEU A 1 212 ? 0.375 -1.448 22.915 1.00 81.56 212 LEU A CA 1
ATOM 1668 C C . LEU A 1 212 ? 0.819 -2.566 23.862 1.00 81.56 212 LEU A C 1
ATOM 1670 O O . LEU A 1 212 ? 0.013 -3.112 24.623 1.00 81.56 212 LEU A O 1
ATOM 1674 N N . ASN A 1 213 ? 2.110 -2.906 23.799 1.00 69.69 213 ASN A N 1
ATOM 1675 C CA . ASN A 1 213 ? 2.822 -3.812 24.711 1.00 69.69 213 ASN A CA 1
ATOM 1676 C C . ASN A 1 213 ? 2.008 -5.055 25.147 1.00 69.69 213 ASN A C 1
ATOM 1678 O O . ASN A 1 213 ? 2.005 -5.441 26.314 1.00 69.69 213 ASN A O 1
ATOM 1682 N N . GLY A 1 214 ? 1.284 -5.662 24.199 1.00 60.09 214 GLY A N 1
ATOM 1683 C CA . GLY A 1 214 ? 0.550 -6.922 24.358 1.00 60.09 214 GLY A CA 1
ATOM 1684 C C . GLY A 1 214 ? -0.689 -6.910 25.265 1.00 60.09 214 GLY A C 1
ATOM 1685 O O . GLY A 1 214 ? -1.349 -7.942 25.347 1.00 60.09 214 GLY A O 1
ATOM 1686 N N . LYS A 1 215 ? -1.028 -5.803 25.943 1.00 59.12 215 LYS A N 1
ATOM 1687 C CA . LYS A 1 215 ? -2.120 -5.784 26.944 1.00 59.12 215 LYS A CA 1
ATOM 1688 C C . LYS A 1 215 ? -3.126 -4.650 26.797 1.00 59.12 215 LYS A C 1
ATOM 1690 O O . LYS A 1 215 ? -4.237 -4.784 27.298 1.00 59.12 215 LYS A O 1
ATOM 1695 N N . GLN A 1 216 ? -2.774 -3.556 26.124 1.00 68.69 216 GLN A N 1
ATOM 1696 C CA . GLN A 1 216 ? -3.661 -2.404 26.015 1.00 68.69 216 GLN A CA 1
ATOM 1697 C C . GLN A 1 216 ? -3.862 -2.015 24.558 1.00 68.69 216 GLN A C 1
ATOM 1699 O O . GLN A 1 216 ? -2.897 -1.836 23.818 1.00 68.69 216 GLN A O 1
ATOM 1704 N N . ALA A 1 217 ? -5.122 -1.901 24.148 1.00 80.50 217 ALA A N 1
ATOM 1705 C CA . ALA A 1 217 ? -5.477 -1.409 22.831 1.00 80.50 217 ALA A CA 1
ATOM 1706 C C . ALA A 1 217 ? -6.006 0.020 22.940 1.00 80.50 217 ALA A C 1
ATOM 1708 O O . ALA A 1 217 ? -6.846 0.301 23.793 1.00 80.50 217 ALA A O 1
ATOM 1709 N N . HIS A 1 218 ? -5.511 0.913 22.087 1.00 89.38 218 HIS A N 1
ATOM 1710 C CA . HIS A 1 218 ? -6.102 2.237 21.907 1.00 89.38 218 HIS A CA 1
ATOM 1711 C C . HIS A 1 218 ? -6.869 2.256 20.585 1.00 89.38 218 HIS A C 1
ATOM 1713 O O . HIS A 1 218 ? -6.318 1.873 19.548 1.00 89.38 218 HIS A O 1
ATOM 1719 N N . GLU A 1 219 ? -8.133 2.671 20.632 1.00 94.00 219 GLU A N 1
ATOM 1720 C CA . GLU A 1 219 ? -9.045 2.641 19.491 1.00 94.00 219 GLU A CA 1
ATOM 1721 C C . GLU A 1 219 ? -9.386 4.052 19.015 1.00 94.00 219 GLU A C 1
ATOM 1723 O O . GLU A 1 219 ? -9.662 4.937 19.820 1.00 94.00 219 GLU A O 1
ATOM 1728 N N . LEU A 1 220 ? -9.383 4.239 17.697 1.00 95.50 220 LEU A N 1
ATOM 1729 C CA . LEU A 1 220 ? -9.853 5.448 17.027 1.00 95.50 220 LEU A CA 1
ATOM 1730 C C . LEU A 1 220 ? -10.887 5.086 15.964 1.00 95.50 220 LEU A C 1
ATOM 1732 O O . LEU A 1 220 ? -10.730 4.072 15.279 1.00 95.50 220 LEU A O 1
ATOM 1736 N N . GLU A 1 221 ? -11.895 5.935 15.787 1.00 96.19 221 GLU A N 1
ATOM 1737 C CA . GLU A 1 221 ? -12.985 5.720 14.834 1.00 96.19 221 GLU A CA 1
ATOM 1738 C C . GLU A 1 221 ? -12.923 6.711 13.661 1.00 96.19 221 GLU A C 1
ATOM 1740 O O . GLU A 1 221 ? -12.636 7.895 13.837 1.00 96.19 221 GLU A O 1
ATOM 1745 N N . PHE A 1 222 ? -13.194 6.225 12.446 1.00 96.25 222 PHE A N 1
ATOM 1746 C CA . PHE A 1 222 ? -13.089 6.995 11.205 1.00 96.25 222 PHE A CA 1
ATOM 1747 C C . PHE A 1 222 ? -14.285 6.757 10.286 1.00 96.25 222 PHE A C 1
ATOM 1749 O O . PHE A 1 222 ? -14.866 5.671 10.250 1.00 96.25 222 PHE A O 1
ATOM 1756 N N . GLN A 1 223 ? -14.630 7.780 9.501 1.00 95.12 223 GLN A N 1
ATOM 1757 C CA . GLN A 1 223 ? -15.710 7.704 8.509 1.00 95.12 223 GLN A CA 1
ATOM 1758 C C . GLN A 1 223 ? -15.295 6.979 7.225 1.00 95.12 223 GLN A C 1
ATOM 1760 O O . GLN A 1 223 ? -16.161 6.486 6.510 1.00 95.12 223 GLN A O 1
ATOM 1765 N N . SER A 1 224 ? -13.994 6.914 6.932 1.00 95.31 224 SER A N 1
ATOM 1766 C CA . SER A 1 224 ? -13.464 6.294 5.718 1.00 95.31 224 SER A CA 1
ATOM 1767 C C . SER A 1 224 ? -12.164 5.534 5.978 1.00 95.31 224 SER A C 1
ATOM 1769 O O . SER A 1 224 ? -11.417 5.848 6.914 1.00 95.31 224 SER A O 1
ATOM 1771 N N . LEU A 1 225 ? -11.876 4.555 5.117 1.00 96.69 225 LEU A N 1
ATOM 1772 C CA . LEU A 1 225 ? -10.618 3.813 5.121 1.00 96.69 225 LEU A CA 1
ATOM 1773 C C . LEU A 1 225 ? -9.435 4.750 4.872 1.00 96.69 225 LEU A C 1
ATOM 1775 O O . LEU A 1 225 ? -8.385 4.605 5.493 1.00 96.69 225 LEU A O 1
ATOM 1779 N N . GLU A 1 226 ? -9.619 5.729 3.988 1.00 95.00 226 GLU A N 1
ATOM 1780 C CA . GLU A 1 226 ? -8.628 6.756 3.671 1.00 95.00 226 GLU A CA 1
ATOM 1781 C C . GLU A 1 226 ? -8.159 7.508 4.926 1.00 95.00 226 GLU A C 1
ATOM 1783 O O . GLU A 1 226 ? -6.953 7.644 5.143 1.00 95.00 226 GLU A O 1
ATOM 1788 N N . ASP A 1 227 ? -9.087 7.942 5.784 1.00 95.31 227 ASP A N 1
ATOM 1789 C CA . ASP A 1 227 ? -8.744 8.671 7.009 1.00 95.31 227 ASP A CA 1
ATOM 1790 C C . ASP A 1 227 ? -7.996 7.759 8.008 1.00 95.31 227 ASP A C 1
ATOM 1792 O O . ASP A 1 227 ? -6.997 8.173 8.602 1.00 95.31 227 ASP A O 1
ATOM 1796 N N . ALA A 1 228 ? -8.406 6.488 8.131 1.00 96.81 228 ALA A N 1
ATOM 1797 C CA . ALA A 1 228 ? -7.718 5.503 8.973 1.00 96.81 228 ALA A CA 1
ATOM 1798 C C . ALA A 1 228 ? -6.283 5.208 8.484 1.00 96.81 228 ALA A C 1
ATOM 1800 O O . ALA A 1 228 ? -5.356 5.094 9.292 1.00 96.81 228 ALA A O 1
ATOM 1801 N N . ILE A 1 229 ? -6.079 5.119 7.162 1.00 97.25 229 ILE A N 1
ATOM 1802 C CA . ILE A 1 229 ? -4.753 4.978 6.538 1.00 97.25 229 ILE A CA 1
ATOM 1803 C C . ILE A 1 229 ? -3.889 6.201 6.854 1.00 97.25 229 ILE A C 1
ATOM 1805 O O . ILE A 1 229 ? -2.727 6.052 7.235 1.00 97.25 229 ILE A O 1
ATOM 1809 N N . MET A 1 230 ? -4.439 7.409 6.721 1.00 96.06 230 MET A N 1
ATOM 1810 C CA . MET A 1 230 ? -3.706 8.646 6.997 1.00 96.06 230 MET A CA 1
ATOM 1811 C C . MET A 1 230 ? -3.252 8.733 8.457 1.00 96.06 230 MET A C 1
ATOM 1813 O O . MET A 1 230 ? -2.085 9.049 8.699 1.00 96.06 230 MET A O 1
ATOM 1817 N N . GLU A 1 231 ? -4.110 8.380 9.421 1.00 96.25 231 GLU A N 1
ATOM 1818 C CA . GLU A 1 231 ? -3.713 8.376 10.834 1.00 96.25 231 GLU A CA 1
ATOM 1819 C C . GLU A 1 231 ? -2.668 7.295 11.135 1.00 96.25 231 GLU A C 1
ATOM 1821 O O . GLU A 1 231 ? -1.685 7.566 11.828 1.00 96.25 231 GLU A O 1
ATOM 1826 N N . ARG A 1 232 ? -2.797 6.089 10.561 1.00 94.94 232 ARG A N 1
ATOM 1827 C CA . ARG A 1 232 ? -1.755 5.058 10.703 1.00 94.94 232 ARG A CA 1
ATOM 1828 C C . ARG A 1 232 ? -0.412 5.556 10.165 1.00 94.94 232 ARG A C 1
ATOM 1830 O O . ARG A 1 232 ? 0.599 5.434 10.847 1.00 94.94 232 ARG A O 1
ATOM 1837 N N . ARG A 1 233 ? -0.394 6.183 8.985 1.00 94.12 233 ARG A N 1
ATOM 1838 C CA . ARG A 1 233 ? 0.831 6.724 8.367 1.00 94.12 233 ARG A CA 1
ATOM 1839 C C . ARG A 1 233 ? 1.437 7.891 9.153 1.00 94.12 233 ARG A C 1
ATOM 1841 O O . ARG A 1 233 ? 2.661 8.050 9.133 1.00 94.12 233 ARG A O 1
ATOM 1848 N N . ARG A 1 234 ? 0.612 8.701 9.833 1.00 94.19 234 ARG A N 1
ATOM 1849 C CA . ARG A 1 234 ? 1.068 9.738 10.780 1.00 94.19 234 ARG A CA 1
ATOM 1850 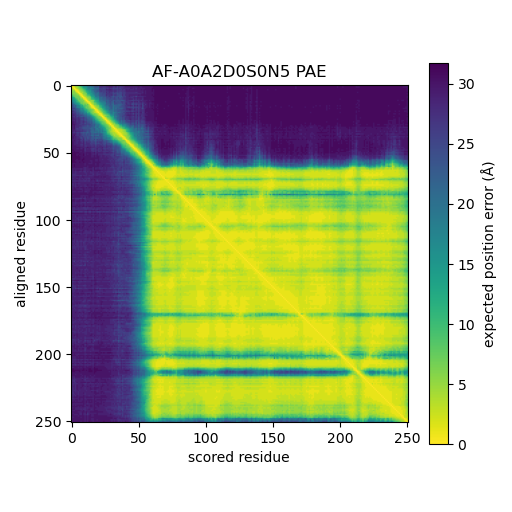C C . ARG A 1 234 ? 1.779 9.094 11.967 1.00 94.19 234 ARG A C 1
ATOM 1852 O O . ARG A 1 234 ? 2.893 9.492 12.299 1.00 94.19 234 ARG A O 1
ATOM 1859 N N . ARG A 1 235 ? 1.161 8.071 12.558 1.00 92.00 235 ARG A N 1
ATOM 1860 C CA . ARG A 1 235 ? 1.700 7.325 13.705 1.00 92.00 235 ARG A CA 1
ATOM 1861 C C . ARG A 1 235 ? 2.968 6.553 13.357 1.00 92.00 235 ARG A C 1
ATOM 1863 O O . ARG A 1 235 ? 3.897 6.551 14.152 1.00 92.00 235 ARG A O 1
ATOM 1870 N N . ASP A 1 236 ? 3.056 5.993 12.154 1.00 89.94 236 ASP A N 1
ATOM 1871 C CA . ASP A 1 236 ? 4.279 5.344 11.663 1.00 89.94 236 ASP A CA 1
ATOM 1872 C C . ASP A 1 236 ? 5.439 6.330 11.522 1.00 89.94 236 ASP A C 1
ATOM 1874 O O . ASP A 1 236 ? 6.576 5.992 11.831 1.00 89.94 236 ASP A O 1
ATOM 1878 N N . ARG A 1 237 ? 5.150 7.567 11.102 1.00 90.25 237 ARG A N 1
ATOM 1879 C CA . ARG A 1 237 ? 6.156 8.630 11.004 1.00 90.25 237 ARG A CA 1
ATOM 1880 C C . ARG A 1 237 ? 6.637 9.109 12.375 1.00 90.25 237 ARG A C 1
ATOM 1882 O O . ARG A 1 237 ? 7.811 9.422 12.513 1.00 90.25 237 ARG A O 1
ATOM 1889 N N . LEU A 1 238 ? 5.738 9.211 13.353 1.00 90.56 238 LEU A N 1
ATOM 1890 C CA . LEU A 1 238 ? 6.087 9.554 14.739 1.00 90.56 238 LEU A CA 1
ATOM 1891 C C . LEU A 1 238 ? 6.889 8.429 15.401 1.00 90.56 238 LEU A C 1
ATOM 1893 O O . LEU A 1 238 ? 7.854 8.675 16.123 1.00 90.56 238 LEU A O 1
ATOM 1897 N N . GLY A 1 239 ? 6.476 7.194 15.131 1.00 87.81 239 GLY A N 1
ATOM 1898 C CA . GLY A 1 239 ? 7.038 5.991 15.707 1.00 87.81 239 GLY A CA 1
ATOM 1899 C C . GLY A 1 239 ? 6.482 5.630 17.076 1.00 87.81 239 GLY A C 1
ATOM 1900 O O . GLY A 1 239 ? 5.900 6.439 17.798 1.00 87.81 239 GLY A O 1
ATOM 1901 N N . LYS A 1 240 ? 6.711 4.372 17.450 1.00 88.06 240 LYS A N 1
ATOM 1902 C CA . LYS A 1 240 ? 6.179 3.741 18.658 1.00 88.06 240 LYS A CA 1
ATOM 1903 C C . LYS A 1 240 ? 6.469 4.520 19.951 1.00 88.06 240 LYS A C 1
ATOM 1905 O O . LYS A 1 240 ? 5.510 4.719 20.692 1.00 88.06 240 LYS A O 1
ATOM 1910 N N . PRO A 1 241 ? 7.702 4.988 20.245 1.00 88.00 241 PRO A N 1
ATOM 1911 C CA . PRO A 1 241 ? 7.971 5.706 21.495 1.00 88.00 241 PRO A CA 1
ATOM 1912 C C . PRO A 1 241 ? 7.182 7.016 21.611 1.00 88.00 241 PRO A C 1
ATOM 1914 O O . PRO A 1 241 ? 6.547 7.263 22.631 1.00 88.00 241 PRO A O 1
ATOM 1917 N N . ALA A 1 242 ? 7.161 7.820 20.543 1.00 88.38 242 ALA A N 1
ATOM 1918 C CA . ALA A 1 242 ? 6.453 9.097 20.526 1.00 88.38 242 ALA A CA 1
ATOM 1919 C C . ALA A 1 242 ? 4.933 8.911 20.626 1.00 88.38 242 ALA A C 1
ATOM 1921 O O . ALA A 1 242 ? 4.265 9.640 21.353 1.00 88.38 242 ALA A O 1
ATOM 1922 N N . VAL A 1 243 ? 4.387 7.897 19.945 1.00 88.19 243 VAL A N 1
ATOM 1923 C CA . VAL A 1 243 ? 2.955 7.579 20.032 1.00 88.19 243 VAL A CA 1
ATOM 1924 C C . VAL A 1 243 ? 2.576 7.085 21.427 1.00 88.19 243 VAL A C 1
ATOM 1926 O O . VAL A 1 243 ? 1.527 7.467 21.928 1.00 88.19 243 VAL A O 1
ATOM 1929 N N . LEU A 1 244 ? 3.407 6.264 22.077 1.00 87.81 244 LEU A N 1
ATOM 1930 C CA . LEU A 1 244 ? 3.150 5.837 23.457 1.00 87.81 244 LEU A CA 1
ATOM 1931 C C . LEU A 1 244 ? 3.078 7.039 24.406 1.00 87.81 244 LEU A C 1
ATOM 1933 O O . LEU A 1 244 ? 2.113 7.153 25.155 1.00 87.81 244 LEU A O 1
ATOM 1937 N N . HIS A 1 245 ? 4.027 7.968 24.290 1.00 87.00 245 HIS A N 1
ATOM 1938 C CA . HIS A 1 245 ? 4.032 9.203 25.072 1.00 87.00 245 HIS A CA 1
ATOM 1939 C C . HIS A 1 245 ? 2.795 10.087 24.798 1.00 87.00 245 HIS A C 1
ATOM 1941 O O . HIS A 1 245 ? 2.188 10.611 25.729 1.00 87.00 245 HIS A O 1
ATOM 1947 N N . GLU A 1 246 ? 2.366 10.227 23.534 1.00 87.88 246 GLU A N 1
ATOM 1948 C CA . GLU A 1 246 ? 1.138 10.964 23.163 1.00 87.88 246 GLU A CA 1
ATOM 1949 C C . GLU A 1 246 ? -0.116 10.353 23.814 1.00 87.88 246 GLU A C 1
ATOM 1951 O O . GLU A 1 246 ? -1.007 11.081 24.245 1.00 87.88 246 GLU A O 1
ATOM 1956 N N . LEU A 1 247 ? -0.180 9.022 23.918 1.00 85.75 247 LEU A N 1
ATOM 1957 C CA . LEU A 1 247 ? -1.321 8.304 24.497 1.00 85.75 247 LEU A CA 1
ATOM 1958 C C . LEU A 1 247 ? -1.327 8.292 26.030 1.00 85.75 247 LEU A C 1
ATOM 1960 O O . LEU A 1 247 ? -2.395 8.167 26.631 1.00 85.75 247 LEU A O 1
ATOM 1964 N N . GLU A 1 248 ? -0.161 8.391 26.666 1.00 82.12 248 GLU A N 1
ATOM 1965 C CA . GLU A 1 248 ? -0.043 8.535 28.120 1.00 82.12 248 GLU A CA 1
ATOM 1966 C C . GLU A 1 248 ? -0.542 9.907 28.587 1.00 82.12 248 GLU A C 1
ATOM 1968 O O . GLU A 1 248 ? -1.250 9.978 29.586 1.00 82.12 248 GLU A O 1
ATOM 1973 N N . GLY A 1 249 ? -0.275 10.971 27.822 1.00 74.75 249 GLY A N 1
ATOM 1974 C CA . GLY A 1 249 ? -0.755 12.327 28.122 1.00 74.75 249 GLY A CA 1
ATOM 1975 C C . GLY A 1 249 ? -2.254 12.572 27.886 1.00 74.75 249 GLY A C 1
ATOM 1976 O O . GLY A 1 249 ? -2.732 13.671 28.149 1.00 74.75 249 GLY A O 1
ATOM 1977 N N . GLN A 1 250 ? -2.995 11.586 27.367 1.00 65.62 250 GLN A N 1
ATOM 1978 C CA . GLN A 1 250 ? -4.445 11.663 27.122 1.00 65.62 250 GLN A CA 1
ATOM 1979 C C . GLN A 1 250 ? -5.292 10.959 28.201 1.00 65.62 250 GLN A C 1
ATOM 1981 O O . GLN A 1 250 ? -6.515 10.902 28.059 1.00 65.62 250 GLN A O 1
ATOM 1986 N N . ARG A 1 251 ? -4.664 10.387 29.238 1.00 56.72 251 ARG A N 1
ATOM 1987 C CA . ARG A 1 251 ? -5.347 9.762 30.386 1.00 56.72 251 ARG A CA 1
ATOM 1988 C C . ARG A 1 251 ? -5.470 10.715 31.557 1.00 56.72 251 ARG A C 1
ATOM 1990 O O . ARG A 1 251 ? -6.491 10.581 32.264 1.00 56.72 251 ARG A O 1
#

Solvent-accessible surface area (backbone atoms only — not comparable to full-atom values): 15034 Å² total; per-residue (Å²): 141,84,89,78,87,83,77,85,78,83,82,81,83,78,82,77,88,81,80,76,92,79,87,78,92,75,94,70,100,60,89,81,80,79,83,76,89,77,83,83,74,92,65,98,64,93,71,78,82,77,76,73,64,89,84,58,79,78,74,76,49,66,68,32,35,36,32,22,52,70,89,46,69,45,31,51,43,50,78,86,76,62,72,58,37,51,58,76,69,44,60,80,73,65,52,52,39,37,34,37,40,27,45,52,89,71,35,54,67,44,26,23,29,30,60,44,94,65,27,24,33,31,50,54,93,61,28,26,41,73,46,43,50,64,70,78,34,68,87,32,33,26,37,82,50,74,71,34,47,65,64,74,68,53,54,42,68,54,16,32,48,54,43,60,76,44,50,73,41,42,61,91,72,52,54,43,92,45,18,52,33,44,34,51,26,30,34,46,70,47,51,51,37,32,68,81,48,59,81,77,79,84,54,55,49,26,37,41,36,37,54,43,92,91,80,47,73,52,78,48,75,22,56,38,62,54,56,48,50,50,52,50,40,51,47,42,19,62,15,35,70,54,49,53,53,60,59,60,78,72,112

Foldseek 3Di:
DDDDDDDDDDDDDDDDDPDDDDDDDDDDPDPPPDDDDDDPPPDDDPDDPCPPPPPDDPPAQAFWKFKAQQNRTFFGDDPVQRDFAWLVVVLVPDDQQWKKWFADALAQIFIWGHHDPQWTWWQDPFFTAIDGPCVSNVRTTMDGDLPRGPADWDDSVQLNCLRVVRHGHGDPRDQADHGVLSSVCSTHVQLLSGDVSDDQPPDFSMWMWTQDPPPDTDIDTHSGPNVVSVVSSVDSSCTDVSVVVVVVVVD

Nearest PDB structures (foldseek):
  4fa0-assembly1_A  TM=8.655E-01  e=7.265E-07  Homo sapiens
  7zot-assembly2_B  TM=8.298E-01  e=5.402E-07  Homo sapiens

Sequence (251 aa):
MGNHVDKLAHLSYAEVPTAEPSGTDAEDDGARIGVSYIFSTDNDDALTDDRTDERTPPPPHELECAVYHTAACVYERRARDMRAQSAETLMSKCVPGDVLEFVAAGQSPHWAVYIGDFQVVHLHRAEVKCGFVMDAGRGRRCRIVNQLYKYEPLSANAVVRNATEHVGMKERELSWRNSECFAAWCKFGRREFKMGGELRIGKQPYKLKLLLNGKQAHELEFQSLEDAIMERRRRDRLGKPAVLHELEGQR

Organism: Ictalurus punctatus (NCBI:txid7998)

Mean predicted aligned error: 13.41 Å

Radius of gyration: 28.94 Å; Cα contacts (8 Å, |Δi|>4): 378; chains: 1; bounding box: 93×40×69 Å

pLDDT: mean 81.89, std 20.86, range [32.38, 98.88]

InterPro domains:
  IPR007053 LRAT domain [PF04970] (93-191)
  IPR007053 LRAT domain [PS51934] (100-195)
  IPR043299 Protein LRATD1/ LRATD2 [PTHR46341] (1-248)